Protein AF-U2CXJ6-F1 (afdb_monomer_lite)

Structure (mmCIF, N/CA/C/O backbone):
data_AF-U2CXJ6-F1
#
_entry.id   AF-U2CXJ6-F1
#
loop_
_atom_site.group_PDB
_atom_site.id
_atom_site.type_symbol
_atom_site.label_atom_id
_atom_site.label_alt_id
_atom_site.label_comp_id
_atom_site.label_asym_id
_atom_site.label_entity_id
_atom_site.label_seq_id
_atom_site.pdbx_PDB_ins_code
_atom_site.Cartn_x
_atom_site.Cartn_y
_atom_site.Cartn_z
_atom_site.occupancy
_atom_site.B_iso_or_equiv
_atom_site.auth_seq_id
_atom_site.auth_comp_id
_atom_site.auth_asym_id
_atom_site.auth_atom_id
_atom_site.pdbx_PDB_model_num
ATOM 1 N N . ALA A 1 1 ? 27.182 1.075 4.961 1.00 61.88 1 ALA A N 1
ATOM 2 C CA . ALA A 1 1 ? 27.787 0.817 6.289 1.00 61.88 1 ALA A CA 1
ATOM 3 C C . ALA A 1 1 ? 28.506 2.047 6.857 1.00 61.88 1 ALA A C 1
ATOM 5 O O . ALA A 1 1 ? 28.237 2.398 7.998 1.00 61.88 1 ALA A O 1
ATOM 6 N N . CYS A 1 2 ? 29.346 2.742 6.073 1.00 78.88 2 CYS A N 1
ATOM 7 C CA . CYS A 1 2 ? 30.076 3.940 6.523 1.00 78.88 2 CYS A CA 1
ATOM 8 C C . CYS A 1 2 ? 29.161 5.056 7.078 1.00 78.88 2 CYS A C 1
ATOM 10 O O . CYS A 1 2 ? 29.411 5.577 8.158 1.00 78.88 2 CYS A O 1
ATOM 12 N N . THR A 1 3 ? 28.034 5.343 6.416 1.00 84.56 3 THR A N 1
ATOM 13 C CA . THR A 1 3 ? 27.112 6.415 6.837 1.00 84.56 3 THR A CA 1
ATOM 14 C C . THR A 1 3 ? 26.459 6.170 8.201 1.00 84.56 3 THR A C 1
ATOM 16 O O . THR A 1 3 ? 26.369 7.091 9.001 1.00 84.56 3 THR A O 1
ATOM 19 N N . ASN A 1 4 ? 26.047 4.934 8.509 1.00 88.38 4 ASN A N 1
ATOM 20 C CA . ASN A 1 4 ? 25.455 4.618 9.818 1.00 88.38 4 ASN A CA 1
ATOM 21 C C . ASN A 1 4 ? 26.487 4.704 10.943 1.00 88.38 4 ASN A C 1
ATOM 23 O O . ASN A 1 4 ? 26.152 5.155 12.031 1.00 88.38 4 ASN A O 1
ATOM 27 N N . ARG A 1 5 ? 27.739 4.330 10.660 1.00 86.81 5 ARG A N 1
ATOM 28 C CA . ARG A 1 5 ? 28.849 4.487 11.602 1.00 86.81 5 ARG A CA 1
ATOM 29 C C . ARG A 1 5 ? 29.126 5.966 11.886 1.00 86.81 5 ARG A C 1
ATOM 31 O O . ARG A 1 5 ? 29.305 6.333 13.035 1.00 86.81 5 ARG A O 1
ATOM 38 N N . ALA A 1 6 ? 29.075 6.820 10.863 1.00 89.62 6 ALA A N 1
ATOM 39 C CA . ALA A 1 6 ? 29.202 8.266 11.039 1.00 89.62 6 ALA A CA 1
ATOM 40 C C . ALA A 1 6 ? 28.042 8.869 11.858 1.00 89.62 6 ALA A C 1
ATOM 42 O O . ALA A 1 6 ? 28.282 9.709 12.720 1.00 89.62 6 ALA A O 1
ATOM 43 N N . LEU A 1 7 ? 26.798 8.423 11.631 1.00 90.56 7 LEU A N 1
ATOM 44 C CA . LEU A 1 7 ? 25.637 8.841 12.434 1.00 90.56 7 LEU A CA 1
ATOM 45 C C . LEU A 1 7 ? 25.771 8.409 13.900 1.00 90.56 7 LEU A C 1
ATOM 47 O O . LEU A 1 7 ? 25.482 9.188 14.801 1.00 90.56 7 LEU A O 1
ATOM 51 N N . GLU A 1 8 ? 26.255 7.193 14.137 1.00 89.81 8 GLU A N 1
ATOM 52 C CA . GLU A 1 8 ? 26.520 6.668 15.474 1.00 89.81 8 GLU A CA 1
ATOM 53 C C . GLU A 1 8 ? 27.624 7.445 16.201 1.00 89.81 8 GLU A C 1
ATOM 55 O O . GLU A 1 8 ? 27.413 7.872 17.333 1.00 89.81 8 GLU A O 1
ATOM 60 N N . SER A 1 9 ? 28.748 7.728 15.535 1.00 89.94 9 SER A N 1
ATOM 61 C CA . SER A 1 9 ? 29.812 8.579 16.089 1.00 89.94 9 SER A CA 1
ATOM 62 C C . SER A 1 9 ? 29.349 10.014 16.368 1.00 89.94 9 SER A C 1
ATOM 64 O O . SER A 1 9 ? 29.859 10.650 17.282 1.00 89.94 9 SER A O 1
ATOM 66 N N . ALA A 1 10 ? 28.364 10.517 15.618 1.00 90.81 10 ALA A N 1
ATOM 67 C CA . ALA A 1 10 ? 27.738 11.819 15.845 1.00 90.81 10 ALA A CA 1
ATOM 68 C C . ALA A 1 10 ? 26.609 11.793 16.901 1.00 90.81 10 ALA A C 1
ATOM 70 O O . ALA A 1 10 ? 25.912 12.794 17.065 1.00 90.81 10 ALA A O 1
ATOM 71 N N . GLY A 1 11 ? 26.379 10.662 17.586 1.00 89.88 11 GLY A N 1
ATOM 72 C CA . GLY A 1 11 ? 25.342 10.521 18.617 1.00 89.88 11 GLY A CA 1
ATOM 73 C C . GLY A 1 11 ? 23.907 10.591 18.084 1.00 89.88 11 GLY A C 1
ATOM 74 O O . GLY A 1 11 ? 22.968 10.837 18.840 1.00 89.88 11 GLY A O 1
ATOM 75 N N . ARG A 1 12 ? 23.717 10.401 16.776 1.00 89.31 12 ARG A N 1
ATOM 76 C CA . ARG A 1 12 ? 22.420 10.509 16.109 1.00 89.31 12 ARG A CA 1
ATOM 77 C C . ARG A 1 12 ? 21.689 9.163 16.088 1.00 89.31 12 ARG A C 1
ATOM 79 O O . ARG A 1 12 ? 22.297 8.162 15.701 1.00 89.31 12 ARG A O 1
ATOM 86 N N . PRO A 1 13 ? 20.405 9.088 16.494 1.00 86.56 13 PRO A N 1
ATOM 87 C CA . PRO A 1 13 ? 19.662 7.827 16.556 1.00 86.56 13 PRO A CA 1
ATOM 88 C C . PRO A 1 13 ? 19.202 7.324 15.180 1.00 86.56 13 PRO A C 1
ATOM 90 O O . PRO A 1 13 ? 18.805 6.167 15.052 1.00 86.56 13 PRO A O 1
ATOM 93 N N . GLU A 1 14 ? 19.241 8.157 14.137 1.00 86.62 14 GLU A N 1
ATOM 94 C CA . GLU A 1 14 ? 18.813 7.763 12.799 1.00 86.62 14 GLU A CA 1
ATOM 95 C C . GLU A 1 14 ? 19.701 6.642 12.238 1.00 86.62 14 GLU A C 1
ATOM 97 O O . GLU A 1 14 ? 20.927 6.640 12.380 1.00 86.62 14 GLU A O 1
ATOM 102 N N . ARG A 1 15 ? 19.079 5.666 11.574 1.00 87.19 15 ARG A N 1
ATOM 103 C CA . ARG A 1 15 ? 19.773 4.580 10.877 1.00 87.19 15 ARG A CA 1
ATOM 104 C C . ARG A 1 15 ? 19.212 4.460 9.472 1.00 87.19 15 ARG A C 1
ATOM 106 O O . ARG A 1 15 ? 18.001 4.399 9.276 1.00 87.19 15 ARG A O 1
ATOM 113 N N . ILE A 1 16 ? 20.109 4.443 8.494 1.00 84.31 16 ILE A N 1
ATOM 114 C CA . ILE A 1 16 ? 19.763 4.273 7.089 1.00 84.31 16 ILE A CA 1
ATOM 115 C C . ILE A 1 16 ? 19.738 2.776 6.798 1.00 84.31 16 ILE A C 1
ATOM 117 O O . ILE A 1 16 ? 20.751 2.086 6.943 1.00 84.31 16 ILE A O 1
ATOM 121 N N . ASP A 1 17 ? 18.583 2.285 6.370 1.00 84.50 17 ASP A N 1
ATOM 122 C CA . ASP A 1 17 ? 18.403 0.928 5.872 1.00 84.50 17 ASP A CA 1
ATOM 123 C C . ASP A 1 17 ? 18.072 0.996 4.373 1.00 84.50 17 ASP A C 1
ATOM 125 O O . ASP A 1 17 ? 17.216 1.766 3.940 1.00 84.50 17 ASP A O 1
ATOM 129 N N . HIS A 1 18 ? 18.810 0.218 3.582 1.00 79.56 18 HIS A N 1
ATOM 130 C CA . HIS A 1 18 ? 18.694 0.147 2.125 1.00 79.56 18 HIS A CA 1
ATOM 131 C C . HIS A 1 18 ? 17.485 -0.684 1.678 1.00 79.56 18 HIS A C 1
ATOM 133 O O . HIS A 1 18 ? 17.068 -0.623 0.521 1.00 79.56 18 HIS A O 1
ATOM 139 N N . ARG A 1 19 ? 16.928 -1.495 2.581 1.00 79.38 19 ARG A N 1
ATOM 140 C CA . ARG A 1 19 ? 15.712 -2.262 2.334 1.00 79.38 19 ARG A CA 1
ATOM 141 C C . ARG A 1 19 ? 14.541 -1.296 2.166 1.00 79.38 19 ARG A C 1
ATOM 143 O O . ARG A 1 19 ? 14.461 -0.286 2.853 1.00 79.38 19 ARG A O 1
ATOM 150 N N . SER A 1 20 ? 13.588 -1.613 1.296 1.00 78.94 20 SER A N 1
ATOM 151 C CA . SER A 1 20 ? 12.341 -0.841 1.217 1.00 78.94 20 SER A CA 1
ATOM 152 C C . SER A 1 20 ? 11.574 -0.893 2.546 1.00 78.94 20 SER A C 1
ATOM 154 O O . SER A 1 20 ? 11.718 -1.860 3.298 1.00 78.94 20 SER A O 1
ATOM 156 N N . TYR A 1 21 ? 10.707 0.091 2.824 1.00 81.94 21 TYR A N 1
ATOM 157 C CA . TYR A 1 21 ? 9.860 0.081 4.030 1.00 81.94 21 TYR A CA 1
ATOM 158 C C . TYR A 1 21 ? 9.096 -1.240 4.198 1.00 81.94 21 TYR A C 1
ATOM 160 O O . TYR A 1 21 ? 9.057 -1.788 5.297 1.00 81.94 21 TYR A O 1
ATOM 168 N N . ARG A 1 22 ? 8.634 -1.838 3.090 1.00 70.06 22 ARG A N 1
ATOM 169 C CA . ARG A 1 22 ? 8.027 -3.178 3.076 1.00 70.06 22 ARG A CA 1
ATOM 170 C C . ARG A 1 22 ? 8.950 -4.254 3.665 1.00 70.06 22 ARG A C 1
ATOM 172 O O . ARG A 1 22 ? 8.515 -5.028 4.509 1.00 70.06 22 ARG A O 1
ATOM 179 N N . ARG A 1 23 ? 10.217 -4.319 3.237 1.00 76.31 23 ARG A N 1
ATOM 180 C CA . ARG A 1 23 ? 11.206 -5.298 3.740 1.00 76.31 23 ARG A CA 1
ATOM 181 C C . ARG A 1 23 ? 11.654 -5.008 5.176 1.00 76.31 23 ARG A C 1
ATOM 183 O O . ARG A 1 23 ? 12.122 -5.918 5.851 1.00 76.31 23 ARG A O 1
ATOM 190 N N . GLN A 1 24 ? 11.508 -3.767 5.632 1.00 79.56 24 GLN A N 1
ATOM 191 C CA . GLN A 1 24 ? 11.726 -3.382 7.028 1.00 79.56 24 GLN A CA 1
ATOM 192 C C . GLN A 1 24 ? 10.511 -3.686 7.925 1.00 79.56 24 GLN A C 1
ATOM 194 O O . GLN A 1 24 ? 10.613 -3.563 9.140 1.00 79.56 24 GLN A O 1
ATOM 199 N N . GLY A 1 25 ? 9.359 -4.059 7.351 1.00 79.12 25 GLY A N 1
ATOM 200 C CA . GLY A 1 25 ? 8.104 -4.215 8.094 1.00 79.12 25 GLY A CA 1
ATOM 201 C C . GLY A 1 25 ? 7.484 -2.883 8.537 1.00 79.12 25 GLY A C 1
ATOM 202 O O . GLY A 1 25 ? 6.639 -2.864 9.429 1.00 79.12 25 GLY A O 1
ATOM 203 N N . ILE A 1 26 ? 7.901 -1.769 7.929 1.00 80.62 26 ILE A N 1
ATOM 204 C CA . ILE A 1 26 ? 7.399 -0.428 8.227 1.00 80.62 26 ILE A CA 1
ATOM 205 C C . ILE A 1 26 ? 6.191 -0.144 7.338 1.00 80.62 26 ILE A C 1
ATOM 207 O O . ILE A 1 26 ? 6.300 -0.029 6.119 1.00 80.62 26 ILE A O 1
ATOM 211 N N . ASP A 1 27 ? 5.039 0.039 7.972 1.00 75.94 27 ASP A N 1
ATOM 212 C CA . ASP A 1 27 ? 3.803 0.427 7.297 1.00 75.94 27 ASP A CA 1
ATOM 213 C C . ASP A 1 27 ? 3.716 1.947 7.172 1.00 75.94 27 ASP A C 1
ATOM 215 O O . ASP A 1 27 ? 3.067 2.623 7.977 1.00 75.94 27 ASP A O 1
ATOM 219 N N . LYS A 1 28 ? 4.419 2.470 6.170 1.00 81.81 28 LYS A N 1
ATOM 220 C CA . LYS A 1 28 ? 4.454 3.889 5.828 1.00 81.81 28 LYS A CA 1
ATOM 221 C C . LYS A 1 28 ? 4.411 4.037 4.312 1.00 81.81 28 LYS A C 1
ATOM 223 O O . LYS A 1 28 ? 5.221 3.425 3.616 1.00 81.81 28 LYS A O 1
ATOM 228 N N . ILE A 1 29 ? 3.510 4.881 3.820 1.00 81.00 29 ILE A N 1
ATOM 229 C CA . ILE A 1 29 ? 3.447 5.254 2.406 1.00 81.00 29 ILE A CA 1
ATOM 230 C C . ILE A 1 29 ? 4.718 6.063 2.082 1.00 81.00 29 ILE A C 1
ATOM 232 O O . ILE A 1 29 ? 4.979 7.067 2.761 1.00 81.00 29 ILE A O 1
ATOM 236 N N . PRO A 1 30 ? 5.555 5.622 1.123 1.00 84.25 30 PRO A N 1
ATOM 237 C CA . PRO A 1 30 ? 6.789 6.315 0.773 1.00 84.25 30 PRO A CA 1
ATOM 238 C C . PRO A 1 30 ? 6.490 7.629 0.048 1.00 84.25 30 PRO A C 1
ATOM 240 O O . PRO A 1 30 ? 5.576 7.705 -0.764 1.00 84.25 30 PRO A O 1
ATOM 243 N N . SER A 1 31 ? 7.288 8.661 0.316 1.00 87.25 31 SER A N 1
ATOM 244 C CA . SER A 1 31 ? 7.219 9.927 -0.417 1.00 87.25 31 SER A CA 1
ATOM 245 C C . SER A 1 31 ? 7.831 9.801 -1.812 1.00 87.25 31 SER A C 1
ATOM 247 O O . SER A 1 31 ? 8.833 9.108 -1.998 1.00 87.25 31 SER A O 1
ATOM 249 N N . VAL A 1 32 ? 7.301 10.563 -2.762 1.00 86.69 32 VAL A N 1
ATOM 250 C CA . VAL A 1 32 ? 7.846 10.710 -4.113 1.00 86.69 32 VAL A CA 1
ATOM 251 C C . VAL A 1 32 ? 9.054 11.647 -4.090 1.00 86.69 32 VAL A C 1
ATOM 253 O O . VAL A 1 32 ? 9.025 12.723 -3.489 1.00 86.69 32 VAL A O 1
ATOM 256 N N . HIS A 1 33 ? 10.135 11.269 -4.773 1.00 86.69 33 HIS A N 1
ATOM 257 C CA . HIS A 1 33 ? 11.295 12.144 -4.920 1.00 86.69 33 HIS A CA 1
ATOM 258 C C . HIS A 1 33 ? 10.946 13.378 -5.776 1.00 86.69 33 HIS A C 1
ATOM 260 O O . HIS A 1 33 ? 10.554 13.255 -6.939 1.00 86.69 33 HIS A O 1
ATOM 266 N N . LEU A 1 34 ? 11.108 14.578 -5.204 1.00 84.88 34 LEU A N 1
ATOM 267 C CA . LEU A 1 34 ? 10.770 15.848 -5.862 1.00 84.88 34 LEU A CA 1
ATOM 268 C C . LEU A 1 34 ? 11.665 16.140 -7.077 1.00 84.88 34 LEU A C 1
ATOM 270 O O . LEU A 1 34 ? 11.177 16.565 -8.124 1.00 84.88 34 LEU A O 1
ATOM 274 N N . GLY A 1 35 ? 12.965 15.875 -6.954 1.00 86.75 35 GLY A N 1
ATOM 275 C CA . GLY A 1 35 ? 13.984 16.327 -7.899 1.00 86.75 35 GLY A CA 1
ATOM 276 C C . GLY A 1 35 ? 14.431 17.781 -7.655 1.00 86.75 35 GLY A C 1
ATOM 277 O O . GLY A 1 35 ? 13.769 18.524 -6.921 1.00 86.75 35 GLY A O 1
ATOM 278 N N . PRO A 1 36 ? 15.557 18.215 -8.255 1.00 85.44 36 PRO A N 1
ATOM 279 C CA . PRO A 1 36 ? 16.164 19.520 -7.972 1.00 85.44 36 PRO A CA 1
ATOM 280 C C . PRO A 1 36 ? 15.259 20.717 -8.292 1.00 85.44 36 PRO A C 1
ATOM 282 O O . PRO A 1 36 ? 15.159 21.638 -7.485 1.00 85.44 36 PRO A O 1
ATOM 285 N N . ALA A 1 37 ? 14.563 20.683 -9.435 1.00 85.62 37 ALA A N 1
ATOM 286 C CA . ALA A 1 37 ? 13.702 21.776 -9.889 1.00 85.62 37 ALA A CA 1
ATOM 287 C C . ALA A 1 37 ? 12.504 21.995 -8.950 1.00 85.62 37 ALA A C 1
ATOM 289 O O . ALA A 1 37 ? 12.337 23.083 -8.400 1.00 85.62 37 ALA A O 1
ATOM 290 N N . ALA A 1 38 ? 11.727 20.940 -8.684 1.00 87.06 38 ALA A N 1
ATOM 291 C CA . ALA A 1 38 ? 10.586 21.022 -7.775 1.00 87.06 38 ALA A CA 1
ATOM 292 C C . ALA A 1 38 ? 11.018 21.388 -6.344 1.00 87.06 38 ALA A C 1
ATOM 294 O O . ALA A 1 38 ? 10.345 22.166 -5.676 1.00 87.06 38 ALA A O 1
ATOM 295 N N . SER A 1 39 ? 12.178 20.901 -5.882 1.00 88.38 39 SER A N 1
ATOM 296 C CA . SER A 1 39 ? 12.708 21.265 -4.562 1.00 88.38 39 SER A CA 1
ATOM 297 C C . SER A 1 39 ? 13.050 22.756 -4.447 1.00 88.38 39 SER A C 1
ATOM 299 O O . SER A 1 39 ? 12.773 23.363 -3.413 1.00 88.38 39 SER A O 1
ATOM 301 N N . GLN A 1 40 ? 13.624 23.367 -5.489 1.00 89.38 40 GLN A N 1
ATOM 302 C CA . GLN A 1 40 ? 13.886 24.810 -5.498 1.00 89.38 40 GLN A CA 1
ATOM 303 C C . GLN A 1 40 ? 12.595 25.633 -5.535 1.00 89.38 40 GLN A C 1
ATOM 305 O O . GLN A 1 40 ? 12.512 26.649 -4.846 1.00 89.38 40 GLN A O 1
ATOM 310 N N . MET A 1 41 ? 11.590 25.192 -6.296 1.00 90.56 41 MET A N 1
ATOM 311 C CA . MET A 1 41 ? 10.277 25.842 -6.348 1.00 90.56 41 MET A CA 1
ATOM 312 C C . MET A 1 41 ? 9.589 25.829 -4.976 1.00 90.56 41 MET A C 1
ATOM 314 O O . MET A 1 41 ? 9.208 26.887 -4.481 1.00 90.56 41 MET A O 1
ATOM 318 N N . GLU A 1 42 ? 9.538 24.671 -4.310 1.00 90.62 42 GLU A N 1
ATOM 319 C CA . GLU A 1 42 ? 8.947 24.536 -2.969 1.00 90.62 42 GLU A CA 1
ATOM 320 C C . GLU A 1 42 ? 9.701 25.371 -1.921 1.00 90.62 42 GLU A C 1
ATOM 322 O O . GLU A 1 42 ? 9.079 26.006 -1.073 1.00 90.62 42 GLU A O 1
ATOM 327 N N . LYS A 1 43 ? 11.040 25.458 -2.003 1.00 90.56 43 LYS A N 1
ATOM 328 C CA . LYS A 1 43 ? 11.837 26.346 -1.129 1.00 90.56 43 LYS A CA 1
ATOM 329 C C . LYS A 1 43 ? 11.493 27.825 -1.302 1.00 90.56 43 LYS A C 1
ATOM 331 O O . LYS A 1 43 ? 11.640 28.591 -0.356 1.00 90.56 43 LYS A O 1
ATOM 336 N N . ARG A 1 44 ? 11.052 28.226 -2.496 1.00 92.06 44 ARG A N 1
ATOM 337 C CA . ARG A 1 44 ? 10.569 29.582 -2.794 1.00 92.06 44 ARG A CA 1
ATOM 338 C C . ARG A 1 44 ? 9.080 29.767 -2.467 1.00 92.06 44 ARG A C 1
ATOM 340 O O . ARG A 1 44 ? 8.529 30.816 -2.774 1.00 92.06 44 ARG A O 1
ATOM 347 N N . GLY A 1 45 ? 8.429 28.766 -1.867 1.00 90.00 45 GLY A N 1
ATOM 348 C CA . GLY A 1 45 ? 7.007 28.796 -1.513 1.00 90.00 45 GLY A CA 1
ATOM 349 C C . GLY A 1 45 ? 6.054 28.468 -2.666 1.00 90.00 45 GLY A C 1
ATOM 350 O O . GLY A 1 45 ? 4.841 28.575 -2.497 1.00 90.00 45 GLY A O 1
ATOM 351 N N . ILE A 1 46 ? 6.566 28.055 -3.831 1.00 91.06 46 ILE A N 1
ATOM 352 C CA . ILE A 1 46 ? 5.742 27.669 -4.981 1.00 91.06 46 ILE A CA 1
ATOM 353 C C . ILE A 1 46 ? 5.356 26.197 -4.828 1.00 91.06 46 ILE A C 1
ATOM 355 O O . ILE A 1 46 ? 6.219 25.317 -4.846 1.00 91.06 46 ILE A O 1
ATOM 359 N N . ARG A 1 47 ? 4.052 25.931 -4.689 1.00 91.44 47 ARG A N 1
ATOM 360 C CA . ARG A 1 47 ? 3.518 24.568 -4.564 1.00 91.44 47 ARG A CA 1
ATOM 361 C C . ARG A 1 47 ? 3.641 23.837 -5.902 1.00 91.44 47 ARG A C 1
ATOM 363 O O . ARG A 1 47 ? 3.270 24.363 -6.944 1.00 91.44 47 ARG A O 1
ATOM 370 N N . THR A 1 48 ? 4.156 22.618 -5.848 1.00 91.50 48 THR A N 1
ATOM 371 C CA . THR A 1 48 ? 4.331 21.703 -6.979 1.00 91.50 48 THR A CA 1
ATOM 372 C C . THR A 1 48 ? 3.433 20.484 -6.808 1.00 91.50 48 THR A C 1
ATOM 374 O O . THR A 1 48 ? 3.155 20.077 -5.678 1.00 91.50 48 THR A O 1
ATOM 377 N N . ASP A 1 49 ? 3.045 19.843 -7.910 1.00 87.81 49 ASP A N 1
ATOM 378 C CA . ASP A 1 49 ? 2.180 18.654 -7.871 1.00 87.81 49 ASP A CA 1
ATOM 379 C C . ASP A 1 49 ? 2.806 17.521 -7.047 1.00 87.81 49 ASP A C 1
ATOM 381 O O . ASP A 1 49 ? 2.171 16.939 -6.170 1.00 87.81 49 ASP A O 1
ATOM 385 N N . LYS A 1 50 ? 4.108 17.263 -7.245 1.00 85.62 50 LYS A N 1
ATOM 386 C CA . LYS A 1 50 ? 4.850 16.265 -6.455 1.00 85.62 50 LYS A CA 1
ATOM 387 C C . LYS A 1 50 ? 4.940 16.644 -4.972 1.00 85.62 50 LYS A C 1
ATOM 389 O O . LYS A 1 50 ? 4.939 15.764 -4.111 1.00 85.62 50 LYS A O 1
ATOM 394 N N . GLY A 1 51 ? 5.038 17.937 -4.661 1.00 89.06 51 GLY A N 1
ATOM 395 C CA . GLY A 1 51 ? 5.009 18.429 -3.286 1.00 89.06 51 GLY A CA 1
ATOM 396 C C . GLY A 1 51 ? 3.645 18.250 -2.632 1.00 89.06 51 GLY A C 1
ATOM 397 O O . GLY A 1 51 ? 3.584 17.877 -1.462 1.00 89.06 51 GLY A O 1
ATOM 398 N N . GLU A 1 52 ? 2.560 18.435 -3.383 1.00 90.62 52 GLU A N 1
ATOM 399 C CA . GLU A 1 52 ? 1.199 18.217 -2.890 1.00 90.62 52 GLU A CA 1
ATOM 400 C C . GLU A 1 52 ? 0.935 16.741 -2.602 1.00 90.62 52 GLU A C 1
ATOM 402 O O . GLU A 1 52 ? 0.488 16.403 -1.507 1.00 90.62 52 GLU A O 1
ATOM 407 N N . VAL A 1 53 ? 1.341 15.853 -3.513 1.00 87.00 53 VAL A N 1
ATOM 408 C CA . VAL A 1 53 ? 1.300 14.401 -3.292 1.00 87.00 53 VAL A CA 1
ATOM 409 C C . VAL A 1 53 ? 2.046 14.027 -2.007 1.00 87.00 53 VAL A C 1
ATOM 411 O O . VAL A 1 53 ? 1.526 13.288 -1.177 1.00 87.00 53 VAL A O 1
ATOM 414 N N . ASN A 1 54 ? 3.235 14.588 -1.774 1.00 88.62 54 ASN A N 1
ATOM 415 C CA . ASN A 1 54 ? 3.992 14.326 -0.548 1.00 88.62 54 ASN A CA 1
ATOM 416 C C . ASN A 1 54 ? 3.330 14.882 0.722 1.00 88.62 54 ASN A C 1
ATOM 418 O O . ASN A 1 54 ? 3.430 14.252 1.778 1.00 88.62 54 ASN A O 1
ATOM 422 N N . ARG A 1 55 ? 2.654 16.035 0.643 1.00 91.00 55 ARG A N 1
ATOM 423 C CA . ARG A 1 55 ? 1.864 16.583 1.758 1.00 91.00 55 ARG A CA 1
ATOM 424 C C . ARG A 1 55 ? 0.691 15.666 2.099 1.00 91.00 55 ARG A C 1
ATOM 426 O O . ARG A 1 55 ? 0.506 15.358 3.277 1.00 91.00 55 ARG A O 1
ATOM 433 N N . GLN A 1 56 ? -0.024 15.167 1.091 1.00 87.75 56 GLN A N 1
ATOM 434 C CA . GLN A 1 56 ? -1.107 14.202 1.282 1.00 87.75 56 GLN A CA 1
ATOM 435 C C . GLN A 1 56 ? -0.587 12.900 1.905 1.00 87.75 56 GLN A C 1
ATOM 437 O O . GLN A 1 56 ? -1.078 12.479 2.947 1.00 87.75 56 GLN A O 1
ATOM 442 N N . ILE A 1 57 ? 0.500 12.338 1.366 1.00 83.81 57 ILE A N 1
ATOM 443 C CA . ILE A 1 57 ? 1.160 11.142 1.915 1.00 83.81 57 ILE A CA 1
ATOM 444 C C . ILE A 1 57 ? 1.553 11.338 3.388 1.00 83.81 57 ILE A C 1
ATOM 446 O O . ILE A 1 57 ? 1.462 10.411 4.197 1.00 83.81 57 ILE A O 1
ATOM 450 N N . ALA A 1 58 ? 2.016 12.529 3.771 1.00 85.69 58 ALA A N 1
ATOM 451 C CA . ALA A 1 58 ? 2.339 12.829 5.162 1.00 85.69 58 ALA A CA 1
ATOM 452 C C . ALA A 1 58 ? 1.087 12.854 6.057 1.00 85.69 58 ALA A C 1
ATOM 454 O O . ALA A 1 58 ? 1.123 12.294 7.158 1.00 85.69 58 ALA A O 1
ATOM 455 N N . ALA A 1 59 ? -0.008 13.457 5.585 1.00 85.75 59 ALA A N 1
ATOM 456 C CA . ALA A 1 59 ? -1.290 13.474 6.286 1.00 85.75 59 ALA A CA 1
ATOM 457 C C . ALA A 1 59 ? -1.860 12.056 6.460 1.00 85.75 59 ALA A C 1
ATOM 459 O O . ALA A 1 59 ? -2.215 11.670 7.576 1.00 85.75 59 ALA A O 1
ATOM 460 N N . ASP A 1 60 ? -1.833 11.246 5.403 1.00 81.31 60 ASP A N 1
ATOM 461 C CA . ASP A 1 60 ? -2.317 9.864 5.420 1.00 81.31 60 ASP A CA 1
ATOM 462 C C . ASP A 1 60 ? -1.494 8.992 6.371 1.00 81.31 60 ASP A C 1
ATOM 464 O O . ASP A 1 60 ? -2.041 8.236 7.171 1.00 81.31 60 ASP A O 1
ATOM 468 N N . ASN A 1 61 ? -0.165 9.139 6.363 1.00 84.06 61 ASN A N 1
ATOM 469 C CA . ASN A 1 61 ? 0.709 8.430 7.299 1.00 84.06 61 ASN A CA 1
ATOM 470 C C . ASN A 1 61 ? 0.441 8.822 8.761 1.00 84.06 61 ASN A C 1
ATOM 472 O O . ASN A 1 61 ? 0.516 7.969 9.652 1.00 84.06 61 ASN A O 1
ATOM 476 N N . LYS A 1 62 ? 0.137 10.100 9.027 1.00 86.06 62 LYS A N 1
ATOM 477 C CA . LYS A 1 62 ? -0.243 10.569 10.366 1.00 86.06 62 LYS A CA 1
ATOM 478 C C . LYS A 1 62 ? -1.560 9.927 10.800 1.00 86.06 62 LYS A C 1
ATOM 480 O O . LYS A 1 62 ? -1.607 9.329 11.876 1.00 86.06 62 LYS A O 1
ATOM 485 N N . LEU A 1 63 ? -2.577 9.975 9.942 1.00 80.19 63 LEU A N 1
ATOM 486 C CA . LEU A 1 63 ? -3.878 9.361 10.194 1.00 80.19 63 LEU A CA 1
ATOM 487 C C . LEU A 1 63 ? -3.748 7.849 10.429 1.00 80.19 63 LEU A C 1
ATOM 489 O O . LEU A 1 63 ? -4.273 7.324 11.408 1.00 80.19 63 LEU A O 1
ATOM 493 N N . LEU A 1 64 ? -2.977 7.149 9.594 1.00 80.69 64 LEU A N 1
ATOM 494 C CA . LEU A 1 64 ? -2.728 5.715 9.732 1.00 80.69 64 LEU A CA 1
ATOM 495 C C . LEU A 1 64 ? -2.077 5.378 11.080 1.00 80.69 64 LEU A C 1
ATOM 497 O O . LEU A 1 64 ? -2.469 4.411 11.737 1.00 80.69 64 LEU A O 1
ATOM 501 N N . LYS A 1 65 ? -1.096 6.177 11.516 1.00 83.38 65 LYS A N 1
ATOM 502 C CA . LYS A 1 65 ? -0.437 6.009 12.819 1.00 83.38 65 LYS A CA 1
ATOM 503 C C . LYS A 1 65 ? -1.423 6.199 13.974 1.00 83.38 65 LYS A C 1
ATOM 505 O O . LYS A 1 65 ? -1.408 5.407 14.917 1.00 83.38 65 LYS A O 1
ATOM 510 N N . GLU A 1 66 ? -2.280 7.213 13.898 1.00 82.94 66 GLU A N 1
ATOM 511 C CA . GLU A 1 66 ? -3.300 7.501 14.913 1.00 82.94 66 GLU A CA 1
ATOM 512 C C . GLU A 1 66 ? -4.361 6.397 14.987 1.00 82.94 66 GLU A C 1
ATOM 514 O O . GLU A 1 66 ? -4.650 5.900 16.078 1.00 82.94 66 GLU A O 1
ATOM 519 N N . ILE A 1 67 ? -4.872 5.942 13.838 1.00 76.75 67 ILE A N 1
ATOM 520 C CA . ILE A 1 67 ? -5.829 4.831 13.753 1.00 76.75 67 ILE A CA 1
ATOM 521 C C . ILE A 1 67 ? -5.222 3.565 14.363 1.00 76.75 67 ILE A C 1
ATOM 523 O O . ILE A 1 67 ? -5.836 2.950 15.236 1.00 76.75 67 ILE A O 1
ATOM 527 N N . LYS A 1 68 ? -3.989 3.202 13.988 1.00 77.25 68 LYS A N 1
ATOM 528 C CA . LYS A 1 68 ? -3.296 2.030 14.551 1.00 77.25 68 LYS A CA 1
ATOM 529 C C . LYS A 1 68 ? -3.113 2.124 16.060 1.00 77.25 68 LYS A C 1
ATOM 531 O O . LYS A 1 68 ? -3.353 1.145 16.769 1.00 77.25 68 LYS A O 1
ATOM 536 N N . ALA A 1 69 ? -2.704 3.289 16.561 1.00 78.12 69 ALA A N 1
ATOM 537 C CA . ALA A 1 69 ? -2.546 3.512 17.993 1.00 78.12 69 ALA A CA 1
ATOM 538 C C . ALA A 1 69 ? -3.887 3.378 18.729 1.00 78.12 69 ALA A C 1
ATOM 540 O O . ALA A 1 69 ? -3.946 2.751 19.789 1.00 78.12 69 ALA A O 1
ATOM 541 N N . ARG A 1 70 ? -4.969 3.910 18.148 1.00 76.19 70 ARG A N 1
ATOM 542 C CA . ARG A 1 70 ? -6.315 3.844 18.725 1.00 76.19 70 ARG A CA 1
ATOM 543 C C . ARG A 1 70 ? -6.866 2.421 18.733 1.00 76.19 70 ARG A C 1
ATOM 545 O O . ARG A 1 70 ? -7.325 1.982 19.781 1.00 76.19 70 ARG A O 1
ATOM 552 N N . ILE A 1 71 ? -6.736 1.679 17.632 1.00 76.62 71 ILE A N 1
ATOM 553 C CA . ILE A 1 71 ? -7.111 0.256 17.553 1.00 76.62 71 ILE A CA 1
ATOM 554 C C . ILE A 1 71 ? -6.324 -0.563 18.581 1.00 76.62 71 ILE A C 1
ATOM 556 O O . ILE A 1 71 ? -6.911 -1.329 19.338 1.00 76.62 71 ILE A O 1
ATOM 560 N N . THR A 1 72 ? -5.006 -0.360 18.670 1.00 76.94 72 THR A N 1
ATOM 561 C CA . THR A 1 72 ? -4.158 -1.081 19.635 1.00 76.94 72 THR A CA 1
ATOM 562 C C . THR A 1 72 ? -4.572 -0.786 21.075 1.00 76.94 72 THR A C 1
ATOM 564 O O . THR A 1 72 ? -4.626 -1.694 21.904 1.00 76.94 72 THR A O 1
ATOM 567 N N . ARG A 1 73 ? -4.879 0.479 21.385 1.00 78.44 73 ARG A N 1
ATOM 568 C CA . ARG A 1 73 ? -5.357 0.883 22.710 1.00 78.44 73 ARG A CA 1
ATOM 569 C C . ARG A 1 73 ? -6.705 0.243 23.030 1.00 78.44 73 ARG A C 1
ATOM 571 O O . ARG A 1 73 ? -6.839 -0.316 24.111 1.00 78.44 73 ARG A O 1
ATOM 578 N N . LEU A 1 74 ? -7.657 0.284 22.096 1.00 75.81 74 LEU A N 1
ATOM 579 C CA . LEU A 1 74 ? -8.978 -0.331 22.251 1.00 75.81 74 LEU A CA 1
ATOM 580 C C . LEU A 1 74 ? -8.881 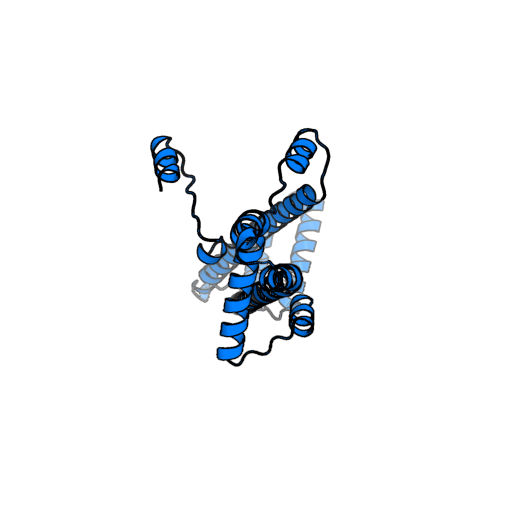-1.842 22.450 1.00 75.81 74 LEU A C 1
ATOM 582 O O . LEU A 1 74 ? -9.520 -2.372 23.347 1.00 75.81 74 LEU A O 1
ATOM 586 N N . TYR A 1 75 ? -8.039 -2.521 21.673 1.00 75.75 75 TYR A N 1
ATOM 587 C CA . TYR A 1 75 ? -7.801 -3.953 21.825 1.00 75.75 75 TYR A CA 1
ATOM 588 C C . TYR A 1 75 ? -7.225 -4.295 23.206 1.00 75.75 75 TYR A C 1
ATOM 590 O O . TYR A 1 75 ? -7.743 -5.178 23.883 1.00 75.75 75 TYR A O 1
ATOM 598 N N . ARG A 1 76 ? -6.187 -3.573 23.655 1.00 78.88 76 ARG A N 1
ATOM 599 C CA . ARG A 1 76 ? -5.581 -3.786 24.983 1.00 78.88 76 ARG A CA 1
ATOM 600 C C . ARG A 1 76 ? -6.569 -3.520 26.113 1.00 78.88 76 ARG A C 1
ATOM 602 O O . ARG A 1 76 ? -6.635 -4.309 27.046 1.00 78.88 76 ARG A O 1
ATOM 609 N N . TRP A 1 77 ? -7.319 -2.425 26.015 1.00 79.56 77 TRP A N 1
ATOM 610 C CA . TRP A 1 77 ? -8.346 -2.073 26.989 1.00 79.56 77 TRP A CA 1
ATOM 611 C C . TRP A 1 77 ? -9.441 -3.139 27.041 1.00 79.56 77 TRP A C 1
ATOM 613 O O . TRP A 1 77 ? -9.741 -3.653 28.110 1.00 79.56 77 TRP A O 1
ATOM 623 N N . SER A 1 78 ? -9.961 -3.541 25.880 1.00 73.25 78 SER A N 1
ATOM 624 C CA . SER A 1 78 ? -11.002 -4.559 25.789 1.00 73.25 78 SER A CA 1
ATOM 625 C C . SER A 1 78 ? -10.553 -5.898 26.369 1.00 73.25 78 SER A C 1
ATOM 627 O O . SER A 1 78 ? -11.300 -6.505 27.128 1.00 73.25 78 SER A O 1
ATOM 629 N N . LYS A 1 79 ? -9.317 -6.314 26.079 1.00 77.06 79 LYS A N 1
ATOM 630 C CA . LYS A 1 79 ? -8.727 -7.531 26.639 1.00 77.06 79 LYS A CA 1
ATOM 631 C C . LYS A 1 79 ? -8.597 -7.465 28.168 1.00 77.06 79 LYS A C 1
ATOM 633 O O . LYS A 1 79 ?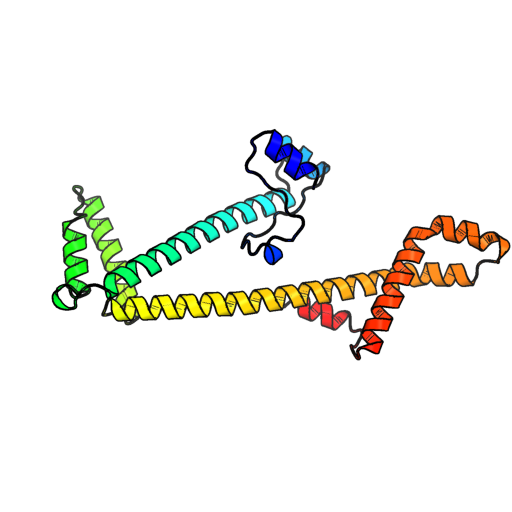 -9.004 -8.393 28.858 1.00 77.06 79 LYS A O 1
ATOM 638 N N . ALA A 1 80 ? -8.072 -6.359 28.697 1.00 77.44 80 ALA A N 1
ATOM 639 C CA . ALA A 1 80 ? -7.935 -6.170 30.140 1.00 77.44 80 ALA A CA 1
ATOM 640 C C . ALA A 1 80 ? -9.296 -6.172 30.856 1.00 77.44 80 ALA A C 1
ATOM 642 O O . ALA A 1 80 ? -9.404 -6.662 31.975 1.00 77.44 80 ALA A O 1
ATOM 643 N N . GLU A 1 81 ? -10.343 -5.652 30.211 1.00 72.69 81 GLU A N 1
ATOM 644 C CA . GLU A 1 81 ? -11.697 -5.653 30.765 1.00 72.69 81 GLU A CA 1
ATOM 645 C C . GLU A 1 81 ? -12.319 -7.058 30.783 1.00 72.69 81 GLU A C 1
ATOM 647 O O . GLU A 1 81 ? -12.997 -7.413 31.742 1.00 72.69 81 GLU A O 1
ATOM 652 N N . THR A 1 82 ? -12.056 -7.885 29.764 1.00 69.38 82 THR A N 1
ATOM 653 C CA . THR A 1 82 ? -12.537 -9.279 29.730 1.00 69.38 82 THR A CA 1
ATOM 654 C C . THR A 1 82 ? -11.860 -10.187 30.758 1.00 69.38 82 THR A C 1
ATOM 656 O O . THR A 1 82 ? -12.449 -11.181 31.165 1.00 69.38 82 THR A O 1
ATOM 659 N N . GLU A 1 83 ? -10.646 -9.848 31.198 1.00 75.75 83 GLU A N 1
ATOM 660 C CA . GLU A 1 83 ? -9.887 -10.609 32.202 1.00 75.75 83 GLU A CA 1
ATOM 661 C C . GLU A 1 83 ? -10.335 -10.310 33.651 1.00 75.75 83 GLU A C 1
ATOM 663 O O . GLU A 1 83 ? -9.892 -10.981 34.584 1.00 75.75 83 GLU A O 1
ATOM 668 N N . LYS A 1 84 ? -11.233 -9.334 33.865 1.00 73.19 84 LYS A N 1
ATOM 669 C CA . LYS A 1 84 ? -11.793 -9.027 35.192 1.00 73.19 84 LYS A CA 1
ATOM 670 C C . LYS A 1 84 ? -12.843 -10.073 35.619 1.00 73.19 84 LYS A C 1
ATOM 672 O O . LYS A 1 84 ? -13.602 -10.546 34.769 1.00 73.19 84 LYS A O 1
ATOM 677 N N . PRO A 1 85 ? -12.940 -10.414 36.924 1.00 59.22 85 PRO A N 1
ATOM 678 C CA . PRO A 1 85 ? -13.912 -11.388 37.425 1.00 59.22 85 PRO A CA 1
ATOM 679 C C . PRO A 1 85 ? -15.357 -11.006 37.066 1.00 59.22 85 PRO A C 1
ATOM 681 O O . PRO A 1 85 ? -15.720 -9.834 37.134 1.00 59.22 85 PRO A O 1
ATOM 684 N N . GLN A 1 86 ? -16.207 -11.992 36.750 1.00 52.25 86 GLN A N 1
ATOM 685 C CA . GLN A 1 86 ? -17.624 -11.800 36.379 1.00 52.25 86 GLN A CA 1
ATOM 686 C C . GLN A 1 86 ? -18.450 -11.006 37.407 1.00 52.25 86 GLN A C 1
ATOM 688 O O . GLN A 1 86 ? -19.394 -10.321 37.030 1.00 52.25 86 GLN A O 1
ATOM 693 N N . THR A 1 87 ? -18.070 -11.011 38.686 1.00 47.28 87 THR A N 1
ATOM 694 C CA . THR A 1 87 ? -18.686 -10.180 39.738 1.00 47.28 87 THR A CA 1
ATOM 695 C C . THR A 1 87 ? -18.435 -8.674 39.573 1.00 47.28 87 THR A C 1
ATOM 697 O O . THR A 1 87 ? -19.136 -7.875 40.185 1.00 47.28 87 THR A O 1
ATOM 700 N N . GLN A 1 88 ? -17.473 -8.278 38.731 1.00 49.19 88 GLN A N 1
ATOM 701 C CA . GLN A 1 88 ? -17.170 -6.899 38.324 1.00 49.19 88 GLN A CA 1
ATOM 702 C C . GLN A 1 88 ? -17.491 -6.612 36.852 1.00 49.19 88 GLN A C 1
ATOM 704 O O . GLN A 1 88 ? -17.295 -5.480 36.407 1.00 49.19 88 GLN A O 1
ATOM 709 N N . GLN A 1 89 ? -17.991 -7.593 36.090 1.00 49.25 89 GLN A N 1
ATOM 710 C CA . GLN A 1 89 ? -18.516 -7.363 34.744 1.00 49.25 89 GLN A CA 1
ATOM 711 C C . GLN A 1 89 ? -19.878 -6.676 34.865 1.00 49.25 89 GLN A C 1
ATOM 713 O O . GLN A 1 89 ? -20.934 -7.255 34.622 1.00 49.25 89 GLN A O 1
ATOM 718 N N . SER A 1 90 ? -19.835 -5.417 35.294 1.00 54.53 90 SER A N 1
ATOM 719 C CA . SER A 1 90 ? -20.922 -4.464 35.177 1.00 54.53 90 SER A CA 1
ATOM 720 C C . SER A 1 90 ? -21.504 -4.597 33.773 1.00 54.53 90 SER A C 1
ATOM 722 O O . SER A 1 90 ? -20.757 -4.585 32.787 1.00 54.53 90 SER A O 1
ATOM 724 N N . SER A 1 91 ? -22.828 -4.760 33.675 1.00 62.16 91 SER A N 1
ATOM 725 C CA . SER A 1 91 ? -23.521 -4.712 32.388 1.00 62.16 91 SER A CA 1
ATOM 726 C C . SER A 1 91 ? -23.014 -3.498 31.606 1.00 62.16 91 SER A C 1
ATOM 728 O O . SER A 1 91 ? -22.632 -2.484 32.195 1.00 62.16 91 SER A O 1
ATOM 730 N N . LEU A 1 92 ? -22.969 -3.576 30.277 1.00 61.38 92 LEU A N 1
ATOM 731 C CA . LEU A 1 92 ? -22.497 -2.456 29.453 1.00 61.38 92 LEU A CA 1
ATOM 732 C C . LEU A 1 92 ? -23.255 -1.155 29.816 1.00 61.38 92 LEU A C 1
ATOM 734 O O . LEU A 1 92 ? -22.679 -0.072 29.803 1.00 61.38 92 LEU A O 1
ATOM 738 N N . THR A 1 93 ? -24.501 -1.303 30.279 1.00 61.78 93 THR A N 1
ATOM 739 C CA . THR A 1 93 ? -25.346 -0.305 30.946 1.00 61.78 93 THR A CA 1
ATOM 740 C C . THR A 1 93 ? -24.776 0.249 32.260 1.00 61.78 93 THR A C 1
ATOM 742 O O . THR A 1 93 ? -24.711 1.460 32.413 1.00 61.78 93 THR A O 1
ATOM 745 N N . ALA A 1 94 ? -24.312 -0.584 33.191 1.00 65.94 94 ALA A N 1
ATOM 746 C CA . ALA A 1 94 ? -23.708 -0.142 34.451 1.00 65.94 94 ALA A CA 1
ATOM 747 C C . ALA A 1 94 ? -22.320 0.513 34.266 1.00 65.94 94 ALA A C 1
ATOM 749 O O . ALA A 1 94 ? -21.999 1.481 34.954 1.00 65.94 94 ALA A O 1
ATOM 750 N N . LEU A 1 95 ? -21.504 0.050 33.306 1.00 62.81 95 LEU A N 1
ATOM 751 C CA . LEU A 1 95 ? -20.269 0.762 32.920 1.00 62.81 95 LEU A CA 1
ATOM 752 C C . LEU A 1 95 ? -20.584 2.109 32.256 1.00 62.81 95 LEU A C 1
ATOM 754 O O . LEU A 1 95 ? -19.892 3.097 32.497 1.00 62.81 95 LEU A O 1
ATOM 758 N N . TRP A 1 96 ? -21.646 2.158 31.448 1.00 65.31 96 TRP A N 1
ATOM 759 C CA . TRP A 1 96 ? -22.148 3.382 30.827 1.00 65.31 96 TRP A CA 1
ATOM 760 C C . TRP A 1 96 ? -22.655 4.391 31.869 1.00 65.31 96 TRP A C 1
ATOM 762 O O . TRP A 1 96 ? -22.291 5.564 31.797 1.00 65.31 96 TRP A O 1
ATOM 772 N N . GLU A 1 97 ? -23.401 3.944 32.883 1.00 64.69 97 GLU A N 1
ATOM 773 C CA . GLU A 1 97 ? -23.836 4.780 34.012 1.00 64.69 97 GLU A CA 1
ATOM 774 C C . GLU A 1 97 ? -22.646 5.306 34.829 1.00 64.69 97 GLU A C 1
ATOM 776 O O . GLU A 1 97 ? -22.600 6.493 35.156 1.00 64.69 97 GLU A O 1
ATOM 781 N N . ALA A 1 98 ? -21.640 4.467 35.095 1.00 63.69 98 ALA A N 1
ATOM 782 C CA . ALA A 1 98 ? -20.429 4.874 35.810 1.00 63.69 98 ALA A CA 1
ATOM 783 C C . ALA A 1 98 ? -19.592 5.908 35.026 1.00 63.69 98 ALA A C 1
ATOM 785 O O . ALA A 1 98 ? -19.099 6.875 35.610 1.00 63.69 98 ALA A O 1
ATOM 786 N N . GLN A 1 99 ? -19.472 5.758 33.700 1.00 64.88 99 GLN A N 1
ATOM 787 C CA . GLN A 1 99 ? -18.786 6.726 32.832 1.00 64.88 99 GLN A CA 1
ATOM 788 C C . GLN A 1 99 ? -19.492 8.095 32.844 1.00 64.88 99 GLN A C 1
ATOM 790 O O . GLN A 1 99 ? -18.831 9.129 32.936 1.00 64.88 99 GLN A O 1
ATOM 795 N N . GLN A 1 100 ? -20.831 8.117 32.802 1.00 63.75 100 GLN A N 1
ATOM 796 C CA . GLN A 1 100 ? -21.618 9.359 32.866 1.00 63.75 100 GLN A CA 1
ATOM 797 C C . GLN A 1 100 ? -21.439 10.110 34.196 1.00 63.75 100 GLN A C 1
ATOM 799 O O . GLN A 1 100 ? -21.503 11.340 34.221 1.00 63.75 100 GLN A O 1
ATO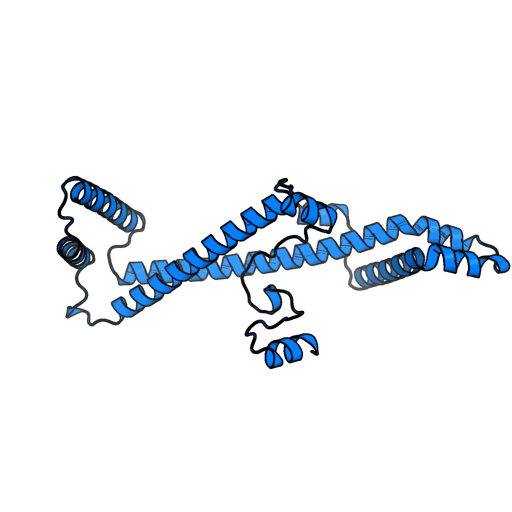M 804 N N . GLN A 1 101 ? -21.199 9.390 35.297 1.00 63.16 101 GLN A N 1
ATOM 805 C CA . GLN A 1 101 ? -20.966 9.993 36.612 1.00 63.16 101 GLN A CA 1
ATOM 806 C C . GLN A 1 101 ? -19.552 10.576 36.767 1.00 63.16 101 GLN A C 1
ATOM 808 O O . GLN A 1 101 ? -19.390 11.591 37.445 1.00 63.16 101 GLN A O 1
ATOM 813 N N . LEU A 1 102 ? -18.540 9.978 36.128 1.00 57.91 102 LEU A N 1
ATOM 814 C CA . LEU A 1 102 ? -17.143 10.430 36.205 1.00 57.91 102 LEU A CA 1
ATOM 815 C C . LEU A 1 102 ? -16.859 11.668 35.338 1.00 57.91 102 LEU A C 1
ATOM 817 O O . LEU A 1 102 ? -16.099 12.540 35.756 1.00 57.91 102 LEU A O 1
ATOM 821 N N . ASP A 1 103 ? -17.501 11.775 34.170 1.00 57.31 103 ASP A N 1
ATOM 822 C CA . ASP A 1 103 ? -17.259 12.837 33.181 1.00 57.31 103 ASP A CA 1
ATOM 823 C C . ASP A 1 103 ? -18.341 13.933 33.174 1.00 57.31 103 ASP A C 1
ATOM 825 O O . ASP A 1 103 ? -18.503 14.627 32.173 1.00 57.31 103 ASP A O 1
ATOM 829 N N . ALA A 1 104 ? -19.097 14.119 34.265 1.00 63.47 104 ALA A N 1
ATOM 830 C CA . ALA A 1 104 ? -20.228 15.050 34.306 1.00 63.47 104 ALA A CA 1
ATOM 831 C C . ALA A 1 104 ? -19.794 16.504 33.992 1.00 63.47 104 ALA A C 1
ATOM 833 O O . ALA A 1 104 ? -19.206 17.193 34.838 1.00 63.47 104 ALA A O 1
ATOM 834 N N . PRO A 1 105 ? -20.104 17.036 32.795 1.00 67.06 105 PRO A N 1
ATOM 835 C CA . PRO A 1 105 ? -19.640 18.356 32.408 1.00 67.06 105 PRO A CA 1
ATOM 836 C C . PRO A 1 105 ? -20.387 19.426 33.209 1.00 67.06 105 PRO A C 1
ATOM 838 O O . PRO A 1 105 ? -21.614 19.411 33.350 1.00 67.06 105 PRO A O 1
ATOM 841 N N . ARG A 1 106 ? -19.636 20.398 33.736 1.00 72.19 106 ARG A N 1
ATOM 842 C CA . ARG A 1 106 ? -20.189 21.466 34.588 1.00 72.19 106 ARG A CA 1
ATOM 843 C C . ARG A 1 106 ? -21.101 22.429 33.820 1.00 72.19 106 ARG A C 1
ATOM 845 O O . ARG A 1 106 ? -21.975 23.047 34.419 1.00 72.19 106 ARG A O 1
ATOM 852 N N . THR A 1 107 ? -20.936 22.540 32.500 1.00 82.62 107 THR A N 1
ATOM 853 C CA . THR A 1 107 ? -21.699 23.458 31.640 1.00 82.62 107 THR A CA 1
ATOM 854 C C . THR A 1 107 ? -22.876 22.768 30.949 1.00 82.62 107 THR A C 1
ATOM 856 O O . THR A 1 107 ? -22.806 21.603 30.564 1.00 82.62 107 THR A O 1
ATOM 859 N N . ARG A 1 108 ? -23.973 23.507 30.730 1.00 76.69 108 ARG A N 1
ATOM 860 C CA . ARG A 1 108 ? -25.182 22.998 30.053 1.00 76.69 108 ARG A CA 1
ATOM 861 C C . ARG A 1 108 ? -24.902 22.516 28.624 1.00 76.69 108 ARG A C 1
ATOM 863 O O . ARG A 1 108 ? -25.413 21.477 28.224 1.00 76.69 108 ARG A O 1
ATOM 870 N N . THR A 1 109 ? -24.070 23.238 27.875 1.00 80.44 109 THR A N 1
ATOM 871 C CA . THR A 1 109 ? -23.637 22.850 26.521 1.00 80.44 109 THR A CA 1
ATOM 872 C C . THR A 1 109 ? -22.794 21.580 26.531 1.00 80.44 109 THR A C 1
ATOM 874 O O . THR A 1 109 ? -23.012 20.702 25.700 1.00 80.44 109 THR A O 1
ATOM 877 N N . GLY A 1 110 ? -21.893 21.434 27.508 1.00 79.38 110 GLY A N 1
ATOM 878 C CA . GLY A 1 110 ? -21.140 20.200 27.710 1.00 79.38 110 GLY A CA 1
ATOM 879 C C . GLY A 1 110 ? -22.055 19.011 28.004 1.00 79.38 110 GLY A C 1
ATOM 880 O O . GLY A 1 110 ? -21.865 17.952 27.417 1.00 79.38 110 GLY A O 1
ATOM 881 N N . LYS A 1 111 ? -23.094 19.196 28.834 1.00 78.50 111 LYS A N 1
ATOM 882 C CA . LYS A 1 111 ? -24.073 18.137 29.160 1.00 78.50 111 LYS A CA 1
ATOM 883 C C . LYS A 1 111 ? -24.832 17.666 27.925 1.00 78.50 111 LYS A C 1
ATOM 885 O O . LYS A 1 111 ? -24.954 16.468 27.705 1.00 78.50 111 LYS A O 1
ATOM 890 N N . ILE A 1 112 ? -25.299 18.604 27.101 1.00 75.75 112 ILE A N 1
ATOM 891 C CA . ILE A 1 112 ? -26.006 18.281 25.853 1.00 75.75 112 ILE A CA 1
ATOM 892 C C . ILE A 1 112 ? -25.086 17.514 24.898 1.00 75.75 112 ILE A C 1
ATOM 894 O O . ILE A 1 112 ? -25.498 16.505 24.334 1.00 75.75 112 ILE A O 1
ATOM 898 N N . ARG A 1 113 ? -23.831 17.950 24.749 1.00 79.94 113 ARG A N 1
ATOM 899 C CA . ARG A 1 113 ? -22.860 17.272 23.884 1.00 79.94 113 ARG A CA 1
ATOM 900 C C . ARG A 1 113 ? -22.526 15.863 24.379 1.00 79.94 113 ARG A C 1
ATOM 902 O O . ARG A 1 113 ? -22.551 14.933 23.583 1.00 79.94 113 ARG A O 1
ATOM 909 N N . ALA A 1 114 ? -22.287 15.690 25.678 1.00 75.75 114 ALA A N 1
ATOM 910 C CA . ALA A 1 114 ? -22.025 14.380 26.274 1.00 75.75 114 ALA A CA 1
ATOM 911 C C . ALA A 1 114 ? -23.211 13.414 26.093 1.00 75.75 114 ALA A C 1
ATOM 913 O O . ALA A 1 114 ? -23.005 12.236 25.808 1.00 75.75 114 ALA A O 1
ATOM 914 N N . LEU A 1 115 ? -24.449 13.915 26.187 1.00 76.19 115 LEU A N 1
ATOM 915 C CA . LEU A 1 115 ? -25.663 13.141 25.902 1.00 76.19 115 LEU A CA 1
ATOM 916 C C . LEU A 1 115 ? -25.788 12.759 24.419 1.00 76.19 115 LEU A C 1
ATOM 918 O O . LEU A 1 115 ? -26.193 11.646 24.100 1.00 76.19 115 LEU A O 1
ATOM 922 N N . GLN A 1 116 ? -25.434 13.658 23.498 1.00 80.25 116 GLN A N 1
ATOM 923 C CA . GLN A 1 116 ? -25.422 13.347 22.063 1.00 80.25 116 GLN A CA 1
ATOM 924 C C . GLN A 1 116 ? -24.359 12.296 21.721 1.00 80.25 116 GLN A C 1
ATOM 926 O O . GLN A 1 116 ? -24.638 11.346 20.991 1.00 80.25 116 GLN A O 1
ATOM 931 N N . GLU A 1 117 ? -23.153 12.442 22.269 1.00 75.31 117 GLU A N 1
ATOM 932 C CA . GLU A 1 117 ? -22.053 11.492 22.084 1.00 75.31 117 GLU A CA 1
ATOM 933 C C . GLU A 1 117 ? -22.398 10.117 22.683 1.00 75.31 117 GLU A C 1
ATOM 935 O O . GLU A 1 117 ? -22.120 9.086 22.066 1.00 75.31 117 GLU A O 1
ATOM 940 N N . SER A 1 118 ? -23.080 10.082 23.832 1.00 69.88 118 SER A N 1
ATOM 941 C CA . SER A 1 118 ? -23.513 8.831 24.460 1.00 69.88 118 SER A CA 1
ATOM 942 C C . SER A 1 118 ? -24.661 8.149 23.713 1.00 69.88 118 SER A C 1
ATOM 944 O O . SER A 1 118 ? -24.625 6.929 23.546 1.00 69.88 118 SER A O 1
ATOM 946 N N . ALA A 1 119 ? -25.627 8.907 23.186 1.00 74.50 119 ALA A N 1
ATOM 947 C CA . ALA A 1 119 ? -26.688 8.3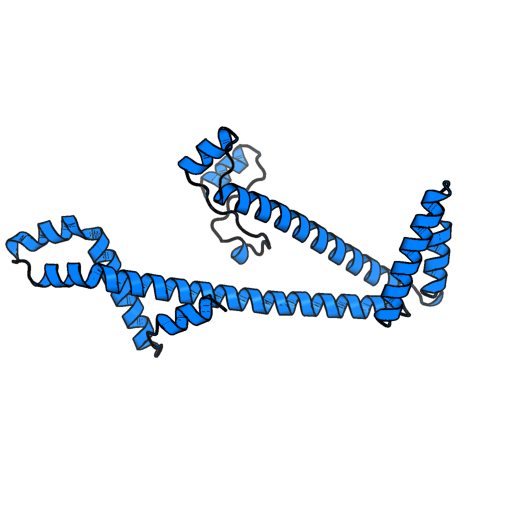76 22.331 1.00 74.50 119 ALA A CA 1
ATOM 948 C C . ALA A 1 119 ? -26.131 7.803 21.017 1.00 74.50 119 ALA A C 1
ATOM 950 O O . ALA A 1 119 ? -26.563 6.738 20.567 1.00 74.50 119 ALA A O 1
ATOM 951 N N . ALA A 1 120 ? -25.136 8.470 20.421 1.00 79.75 120 ALA A N 1
ATOM 952 C CA . ALA A 1 120 ? -24.451 7.983 19.227 1.00 79.75 120 ALA A CA 1
ATOM 953 C C . ALA A 1 120 ? -23.689 6.676 19.501 1.00 79.75 120 ALA A C 1
ATOM 955 O O . ALA A 1 120 ? -23.788 5.731 18.716 1.00 79.75 120 ALA A O 1
ATOM 956 N N . LEU A 1 121 ? -22.980 6.588 20.633 1.00 73.75 121 LEU A N 1
ATOM 957 C CA . LEU A 1 121 ? -22.299 5.363 21.052 1.00 73.75 121 LEU A CA 1
ATOM 958 C C . LEU A 1 121 ? -23.289 4.217 21.294 1.00 73.75 121 LEU A C 1
ATOM 960 O O . LEU A 1 121 ? -23.065 3.112 20.805 1.00 73.75 121 LEU A O 1
ATOM 964 N N . PHE A 1 122 ? -24.393 4.471 21.999 1.00 72.62 122 PHE A N 1
ATOM 965 C CA . PHE A 1 122 ? -25.422 3.460 22.245 1.00 72.62 122 PHE A CA 1
ATOM 966 C C . PHE A 1 122 ? -26.041 2.954 20.938 1.00 72.62 122 PHE A C 1
ATOM 968 O O . PHE A 1 122 ? -26.108 1.748 20.712 1.00 72.62 122 PHE A O 1
ATOM 975 N N . SER A 1 123 ? -26.399 3.873 20.036 1.00 81.50 123 SER A N 1
ATOM 976 C CA . SER A 1 123 ? -26.923 3.531 18.708 1.00 81.50 123 SER A CA 1
ATOM 977 C C . SER A 1 123 ? -25.926 2.682 17.916 1.00 81.50 123 SER A C 1
ATOM 979 O O . SER A 1 123 ? -26.313 1.706 17.280 1.00 81.50 123 SER A O 1
ATOM 981 N N . PHE A 1 124 ? -24.631 3.008 17.989 1.00 81.12 124 PHE A N 1
ATOM 982 C CA . PHE A 1 124 ? -23.575 2.228 17.347 1.00 81.12 124 PHE A CA 1
ATOM 983 C C . PHE A 1 124 ? -23.462 0.814 17.928 1.00 81.12 124 PHE A C 1
ATOM 985 O O . PHE A 1 124 ? -23.392 -0.152 17.166 1.00 81.12 124 PHE A O 1
ATOM 992 N N . LEU A 1 125 ? -23.448 0.676 19.256 1.00 81.38 125 LEU A N 1
ATOM 993 C CA . LEU A 1 125 ? -23.369 -0.625 19.923 1.00 81.38 125 LEU A CA 1
ATOM 994 C C . LEU A 1 125 ? -24.593 -1.483 19.589 1.00 81.38 125 LEU A C 1
ATOM 996 O O . LEU A 1 125 ? -24.433 -2.629 19.174 1.00 81.38 125 LEU A O 1
ATOM 1000 N N . GLN A 1 126 ? -25.794 -0.905 19.661 1.00 78.12 126 GLN A N 1
ATOM 1001 C CA . GLN A 1 126 ? -27.040 -1.588 19.324 1.00 78.12 126 GLN A CA 1
ATOM 1002 C C . GLN A 1 126 ? -27.074 -2.018 17.850 1.00 78.12 126 GLN A C 1
ATOM 1004 O O . GLN A 1 126 ? -27.364 -3.178 17.563 1.00 78.12 126 GLN A O 1
ATOM 1009 N N . ALA A 1 127 ? -26.718 -1.127 16.917 1.00 84.38 127 ALA A N 1
ATOM 1010 C CA . ALA A 1 127 ? -26.674 -1.432 15.483 1.00 84.38 127 ALA A CA 1
ATOM 1011 C C . ALA A 1 127 ? -25.659 -2.535 15.138 1.00 84.38 127 ALA A C 1
ATOM 1013 O O . ALA A 1 127 ? -25.844 -3.270 14.171 1.00 84.38 127 ALA A O 1
ATOM 1014 N N . ASN A 1 128 ? -24.595 -2.671 15.934 1.00 82.19 128 ASN A N 1
ATOM 1015 C CA . ASN A 1 128 ? -23.594 -3.725 15.776 1.00 82.19 128 ASN A CA 1
ATOM 1016 C C . ASN A 1 128 ? -23.885 -4.987 16.607 1.00 82.19 128 ASN A C 1
ATOM 1018 O O . ASN A 1 128 ? -23.072 -5.913 16.571 1.00 82.19 128 ASN A O 1
ATOM 1022 N N . GLY A 1 129 ? -25.012 -5.037 17.329 1.00 82.62 129 GLY A N 1
ATOM 1023 C CA . GLY A 1 129 ? -25.404 -6.174 18.168 1.00 82.62 129 GLY A CA 1
ATOM 1024 C C . GLY A 1 129 ? -24.512 -6.377 19.395 1.00 82.62 129 GLY A C 1
ATOM 1025 O O . GLY A 1 129 ? -24.385 -7.497 19.878 1.00 82.62 129 GLY A O 1
ATOM 1026 N N . ILE A 1 130 ? -23.861 -5.318 19.878 1.00 81.94 130 ILE A N 1
ATOM 1027 C CA . ILE A 1 130 ? -22.920 -5.366 20.997 1.00 81.94 130 ILE A CA 1
ATOM 1028 C C . ILE A 1 130 ? -23.681 -5.064 22.288 1.00 81.94 130 ILE A C 1
ATOM 1030 O O . ILE A 1 130 ? -23.977 -3.911 22.597 1.00 81.94 130 ILE A O 1
ATOM 1034 N N . GLN A 1 131 ? -23.997 -6.113 23.038 1.00 78.56 131 GLN A N 1
ATOM 1035 C CA . GLN A 1 131 ? -24.726 -6.054 24.3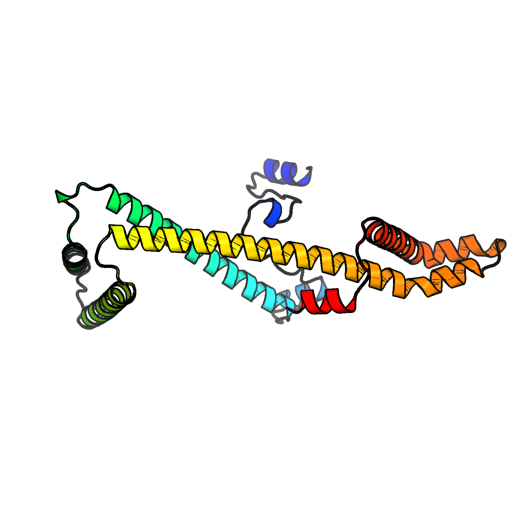09 1.00 78.56 131 GLN A CA 1
ATOM 1036 C C . GLN A 1 131 ? -23.823 -6.344 25.514 1.00 78.56 131 GLN A C 1
ATOM 1038 O O . GLN A 1 131 ? -24.167 -5.997 26.643 1.00 78.56 131 GLN A O 1
ATOM 1043 N N . SER A 1 132 ? -22.655 -6.953 25.291 1.00 77.50 132 SER A N 1
ATOM 1044 C CA . SER A 1 132 ? -21.693 -7.278 26.344 1.00 77.50 132 SER A CA 1
ATOM 1045 C C . SER A 1 132 ? -20.265 -6.877 25.982 1.00 77.50 132 SER A C 1
ATOM 1047 O O . SER A 1 132 ? -19.899 -6.717 24.815 1.00 77.50 132 SER A O 1
ATOM 1049 N N . MET A 1 133 ? -19.432 -6.740 27.014 1.00 73.75 133 MET A N 1
ATOM 1050 C CA . MET A 1 133 ? -18.009 -6.452 26.844 1.00 73.75 133 MET A CA 1
ATOM 1051 C C . MET A 1 133 ? -17.281 -7.573 26.084 1.00 73.75 133 MET A C 1
ATOM 1053 O O . MET A 1 133 ? -16.369 -7.309 25.300 1.00 73.75 133 MET A O 1
ATOM 1057 N N . GLN A 1 134 ? -17.727 -8.819 26.260 1.00 77.25 134 GLN A N 1
ATOM 1058 C CA . GLN A 1 134 ? -17.221 -9.969 25.516 1.00 77.25 134 GLN A CA 1
ATOM 1059 C C . GLN A 1 134 ? -17.557 -9.863 24.020 1.00 77.25 134 GLN A C 1
ATOM 1061 O O . GLN A 1 134 ? -16.667 -10.009 23.187 1.00 77.25 134 GLN A O 1
ATOM 1066 N N . GLN A 1 135 ? -18.799 -9.512 23.669 1.00 80.88 135 GLN A N 1
ATOM 1067 C CA . GLN A 1 135 ? -19.195 -9.297 22.271 1.00 80.88 135 GLN A CA 1
ATOM 1068 C C . GLN A 1 135 ? -18.435 -8.129 21.629 1.00 80.88 135 GLN A C 1
ATOM 1070 O O . GLN A 1 135 ? -18.071 -8.189 20.454 1.00 80.88 135 GLN A O 1
ATOM 1075 N N . LEU A 1 136 ? -18.145 -7.071 22.398 1.00 79.44 136 LEU A N 1
ATOM 1076 C CA . LEU A 1 136 ? -17.287 -5.980 21.932 1.00 79.44 136 LEU A CA 1
ATOM 1077 C C . LEU A 1 136 ? -15.874 -6.490 21.618 1.00 79.44 136 LEU A C 1
ATOM 1079 O O . LEU A 1 136 ? -15.317 -6.143 20.575 1.00 79.44 136 LEU A O 1
ATOM 1083 N N . HIS A 1 137 ? -15.307 -7.323 22.495 1.00 76.50 137 HIS A N 1
ATOM 1084 C CA . HIS A 1 137 ? -13.993 -7.925 22.282 1.00 76.50 137 HIS A CA 1
ATOM 1085 C C . HIS A 1 137 ? -13.961 -8.797 21.024 1.00 76.50 137 HIS A C 1
ATOM 1087 O O . HIS A 1 137 ? -13.096 -8.601 20.172 1.00 76.50 137 HIS A O 1
ATOM 1093 N N . GLU A 1 138 ? -14.933 -9.697 20.869 1.00 85.88 138 GLU A N 1
ATOM 1094 C CA . GLU A 1 138 ? -15.076 -10.582 19.705 1.00 85.88 138 GLU A CA 1
ATOM 1095 C C . GLU A 1 138 ? -15.211 -9.795 18.394 1.00 85.88 138 GLU A C 1
ATOM 1097 O O . GLU A 1 138 ? -14.595 -10.126 17.380 1.00 85.88 138 GLU A O 1
ATOM 1102 N N . LYS A 1 139 ? -15.960 -8.688 18.405 1.00 85.56 139 LYS A N 1
ATOM 1103 C CA . LYS A 1 139 ? -16.076 -7.818 17.230 1.00 85.56 139 LYS A CA 1
ATOM 1104 C C . LYS A 1 139 ? -14.750 -7.136 16.890 1.00 85.56 139 LYS A C 1
ATOM 1106 O O . LYS A 1 139 ? -14.395 -7.026 15.716 1.00 85.56 139 LYS A O 1
ATOM 1111 N N . ILE A 1 140 ? -14.014 -6.664 17.899 1.00 82.62 140 ILE A N 1
ATOM 1112 C CA . ILE A 1 140 ? -12.700 -6.034 17.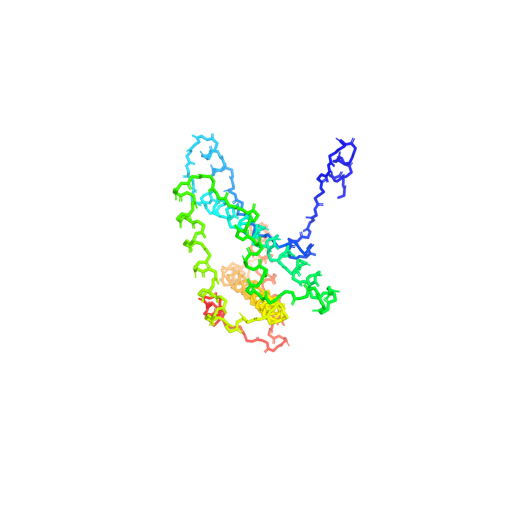709 1.00 82.62 140 ILE A CA 1
ATOM 1113 C C . ILE A 1 140 ? -11.687 -7.054 17.173 1.00 82.62 140 ILE A C 1
ATOM 1115 O O . ILE A 1 140 ? -10.895 -6.711 16.294 1.00 82.62 140 ILE A O 1
ATOM 1119 N N . THR A 1 141 ? -11.695 -8.294 17.668 1.00 83.12 141 THR A N 1
ATOM 1120 C CA . THR A 1 141 ? -10.790 -9.349 17.188 1.00 83.12 141 THR A CA 1
ATOM 1121 C C . THR A 1 141 ? -11.109 -9.762 15.753 1.00 83.12 141 THR A C 1
ATOM 1123 O O . THR A 1 141 ? -10.184 -9.809 14.941 1.00 83.12 141 THR A O 1
ATOM 1126 N N . ASP A 1 142 ? -12.384 -9.952 15.400 1.00 87.12 142 ASP A N 1
ATOM 1127 C CA . ASP A 1 142 ? -12.821 -10.204 14.015 1.00 87.12 142 ASP A CA 1
ATOM 1128 C C . ASP A 1 142 ? -12.400 -9.057 13.081 1.00 87.12 142 ASP A C 1
ATOM 1130 O O . ASP A 1 142 ? -11.767 -9.278 12.046 1.00 87.12 142 ASP A O 1
ATOM 1134 N N . MET A 1 143 ? -12.650 -7.806 13.479 1.00 83.38 143 MET A N 1
ATOM 1135 C CA . MET A 1 143 ? -12.246 -6.633 12.699 1.00 83.38 143 MET A CA 1
ATOM 1136 C C . MET A 1 143 ? -10.724 -6.557 12.510 1.00 83.38 143 MET A C 1
ATOM 1138 O O . MET A 1 143 ? -10.255 -6.258 11.410 1.00 83.38 143 MET A O 1
ATOM 1142 N N . ASN A 1 144 ? -9.944 -6.868 13.550 1.00 82.50 144 ASN A N 1
ATOM 1143 C CA . ASN A 1 144 ? -8.487 -6.949 13.453 1.00 82.50 144 ASN A CA 1
ATOM 1144 C C . ASN A 1 144 ? -8.041 -8.064 12.496 1.00 82.50 144 ASN A C 1
ATOM 1146 O O . ASN A 1 144 ? -7.131 -7.836 11.699 1.00 82.50 144 ASN A O 1
ATOM 1150 N N . SER A 1 145 ? -8.680 -9.237 12.528 1.00 84.94 145 SER A N 1
ATOM 1151 C CA . SER A 1 145 ? -8.382 -10.333 11.595 1.00 84.94 145 SER A CA 1
ATOM 1152 C C . SER A 1 145 ? -8.617 -9.900 10.150 1.00 84.94 145 SER A C 1
ATOM 1154 O O . SER A 1 145 ? -7.698 -9.944 9.332 1.00 84.94 145 SER A O 1
ATOM 1156 N N . ARG A 1 146 ? -9.805 -9.353 9.856 1.00 84.62 146 ARG A N 1
ATOM 1157 C CA . ARG A 1 146 ? -10.155 -8.847 8.518 1.00 84.62 146 ARG A CA 1
ATOM 1158 C C . ARG A 1 146 ? -9.197 -7.761 8.040 1.00 84.62 146 ARG A C 1
ATOM 1160 O O . ARG A 1 146 ? -8.854 -7.726 6.859 1.00 84.62 146 ARG A O 1
ATOM 1167 N N . TYR A 1 147 ? -8.748 -6.885 8.942 1.00 81.44 147 TYR A N 1
ATOM 1168 C CA . TYR A 1 147 ? -7.738 -5.874 8.634 1.00 81.44 147 TYR A CA 1
ATOM 1169 C C . TYR A 1 147 ? -6.429 -6.514 8.154 1.00 81.44 147 TYR A C 1
ATOM 1171 O O . TYR A 1 147 ? -5.897 -6.117 7.114 1.00 81.44 147 TYR A O 1
ATOM 1179 N N . TYR A 1 148 ? -5.915 -7.515 8.873 1.00 79.44 148 TYR A N 1
ATOM 1180 C CA . TYR A 1 148 ? -4.684 -8.200 8.478 1.00 79.44 148 TYR A CA 1
ATOM 1181 C C . TYR A 1 148 ? -4.855 -9.036 7.203 1.00 79.44 148 TYR A C 1
ATOM 1183 O O . TYR A 1 148 ? -3.944 -9.041 6.372 1.00 79.44 148 TYR A O 1
ATOM 1191 N N . ASP A 1 149 ? -6.017 -9.653 6.989 1.00 84.50 149 ASP A N 1
ATOM 1192 C CA . ASP A 1 149 ? -6.328 -10.383 5.755 1.00 84.50 149 ASP A CA 1
ATOM 1193 C C . ASP A 1 149 ? -6.369 -9.454 4.539 1.00 84.50 149 ASP A C 1
ATOM 1195 O O . ASP A 1 149 ? -5.743 -9.730 3.509 1.00 84.50 149 ASP A O 1
ATOM 1199 N N . LEU A 1 150 ? -7.064 -8.318 4.661 1.00 81.50 150 LEU A N 1
ATOM 1200 C CA . LEU A 1 150 ? -7.118 -7.298 3.616 1.00 81.50 150 LEU A CA 1
ATOM 1201 C C . LEU A 1 150 ? -5.721 -6.740 3.330 1.00 81.50 150 LEU A C 1
ATOM 1203 O O . LEU A 1 150 ? -5.324 -6.646 2.170 1.00 81.50 150 LEU A O 1
ATOM 1207 N N . ARG A 1 151 ? -4.934 -6.457 4.375 1.00 79.06 151 ARG A N 1
ATOM 1208 C CA . ARG A 1 151 ? -3.530 -6.048 4.234 1.00 79.06 151 ARG A CA 1
ATOM 1209 C C . ARG A 1 151 ? -2.719 -7.100 3.479 1.00 79.06 151 ARG A C 1
ATOM 1211 O O . ARG A 1 151 ? -1.943 -6.750 2.593 1.00 79.06 151 ARG A O 1
ATOM 1218 N N . GLY A 1 152 ? -2.906 -8.380 3.791 1.00 79.00 152 GLY A N 1
ATOM 1219 C CA . GLY A 1 152 ? -2.257 -9.480 3.082 1.00 79.00 152 GLY A CA 1
ATOM 1220 C C . GLY A 1 152 ? -2.600 -9.502 1.590 1.00 79.00 152 GLY A C 1
ATOM 1221 O O . GLY A 1 152 ? -1.707 -9.686 0.760 1.00 79.00 152 GLY A O 1
ATOM 1222 N N . LYS A 1 153 ? -3.871 -9.267 1.237 1.00 85.31 153 LYS A N 1
ATOM 1223 C CA . LYS A 1 153 ? -4.332 -9.170 -0.160 1.00 85.31 153 LYS A CA 1
ATOM 1224 C C . LYS A 1 153 ? -3.722 -7.968 -0.881 1.00 85.31 153 LYS A C 1
ATOM 1226 O O . LYS A 1 153 ? -3.180 -8.149 -1.968 1.00 85.31 153 LYS A O 1
ATOM 1231 N N . ILE A 1 154 ? -3.719 -6.792 -0.250 1.00 77.50 154 ILE A N 1
ATOM 1232 C CA . ILE A 1 154 ? -3.099 -5.574 -0.800 1.00 77.50 154 ILE A CA 1
ATOM 1233 C C . ILE A 1 154 ? -1.615 -5.818 -1.085 1.00 77.50 154 ILE A C 1
ATOM 1235 O O . ILE A 1 154 ? -1.157 -5.598 -2.200 1.00 77.50 154 ILE A O 1
ATOM 1239 N N . VAL A 1 155 ? -0.862 -6.375 -0.131 1.00 80.25 155 VAL A N 1
ATOM 1240 C CA . VAL A 1 155 ? 0.573 -6.653 -0.323 1.00 80.25 155 VAL A CA 1
ATOM 1241 C C . VAL A 1 155 ? 0.822 -7.633 -1.476 1.00 80.25 155 VAL A C 1
ATOM 1243 O O . VAL A 1 155 ? 1.821 -7.502 -2.185 1.00 80.25 155 VAL A O 1
ATOM 1246 N N . LYS A 1 156 ? -0.053 -8.626 -1.681 1.00 85.44 156 LYS A N 1
ATOM 1247 C CA . LYS A 1 156 ? 0.040 -9.546 -2.828 1.00 85.44 156 LYS A CA 1
ATOM 1248 C C . LYS A 1 156 ? -0.235 -8.825 -4.150 1.00 85.44 156 LYS A C 1
ATOM 1250 O O . LYS A 1 156 ? 0.548 -9.000 -5.081 1.00 85.44 156 LYS A O 1
ATOM 1255 N N . ALA A 1 157 ? -1.275 -7.994 -4.208 1.00 81.44 157 ALA A N 1
ATOM 1256 C CA . ALA A 1 157 ? -1.595 -7.186 -5.384 1.00 81.44 157 ALA A CA 1
ATOM 1257 C C . ALA A 1 157 ? -0.449 -6.224 -5.733 1.00 81.44 157 ALA A C 1
ATOM 1259 O O . ALA A 1 157 ? 0.018 -6.206 -6.864 1.00 81.44 157 ALA A O 1
ATOM 1260 N N . GLU A 1 158 ? 0.121 -5.521 -4.752 1.00 80.62 158 GLU A N 1
ATOM 1261 C CA . GLU A 1 158 ? 1.259 -4.628 -4.993 1.00 80.62 158 GLU A CA 1
ATOM 1262 C C . GLU A 1 158 ? 2.498 -5.372 -5.526 1.00 80.62 158 GLU A C 1
ATOM 1264 O O . GLU A 1 158 ? 3.243 -4.836 -6.348 1.00 80.62 158 GLU A O 1
ATOM 1269 N N . ARG A 1 159 ? 2.762 -6.600 -5.047 1.00 83.25 159 ARG A N 1
ATOM 1270 C CA . ARG A 1 159 ? 3.838 -7.446 -5.599 1.00 83.25 159 ARG A CA 1
ATOM 1271 C C . ARG A 1 159 ? 3.551 -7.790 -7.054 1.00 83.25 159 ARG A C 1
ATOM 1273 O O . ARG A 1 159 ? 4.458 -7.684 -7.872 1.00 83.25 159 ARG A O 1
ATOM 1280 N N . ARG A 1 160 ? 2.304 -8.154 -7.364 1.00 88.38 160 ARG A N 1
ATOM 1281 C CA . ARG A 1 160 ? 1.871 -8.457 -8.727 1.00 88.38 160 ARG A CA 1
ATOM 1282 C C . ARG A 1 160 ? 2.043 -7.248 -9.645 1.00 88.38 160 ARG A C 1
ATOM 1284 O O . ARG A 1 160 ? 2.686 -7.396 -10.676 1.00 88.38 160 ARG A O 1
ATOM 1291 N N . ILE A 1 161 ? 1.594 -6.064 -9.225 1.00 83.94 161 ILE A N 1
ATOM 1292 C CA . ILE A 1 161 ? 1.788 -4.804 -9.958 1.00 83.94 161 ILE A CA 1
ATOM 1293 C C . ILE A 1 161 ? 3.276 -4.547 -10.197 1.00 83.94 161 ILE A C 1
ATOM 1295 O O . ILE A 1 161 ? 3.664 -4.310 -11.330 1.00 83.94 161 ILE A O 1
ATOM 1299 N N . THR A 1 162 ? 4.129 -4.671 -9.172 1.00 83.00 162 THR A N 1
ATOM 1300 C CA . THR A 1 162 ? 5.585 -4.459 -9.327 1.00 83.00 162 THR A CA 1
ATOM 1301 C C . THR A 1 162 ? 6.167 -5.378 -10.405 1.00 83.00 162 THR A C 1
ATOM 1303 O O . THR A 1 162 ? 6.858 -4.917 -11.307 1.00 83.00 162 THR A O 1
ATOM 1306 N N . THR A 1 163 ? 5.840 -6.672 -10.348 1.00 87.81 163 THR A N 1
ATOM 1307 C CA . THR A 1 163 ? 6.296 -7.652 -11.339 1.00 87.81 163 THR A CA 1
ATOM 1308 C C . THR A 1 163 ? 5.768 -7.341 -12.741 1.00 87.81 163 THR A C 1
ATOM 1310 O O . THR A 1 163 ? 6.509 -7.468 -13.710 1.00 87.81 163 THR A O 1
ATOM 1313 N N . LEU A 1 164 ? 4.507 -6.928 -12.881 1.00 88.62 164 LEU A N 1
ATOM 1314 C CA . LEU A 1 164 ? 3.935 -6.556 -14.177 1.00 88.62 164 LEU A CA 1
ATOM 1315 C C . LEU A 1 164 ? 4.564 -5.280 -14.745 1.00 88.62 164 LEU A C 1
ATOM 1317 O O . LEU A 1 164 ? 4.839 -5.227 -15.943 1.00 88.62 164 LEU A O 1
ATOM 1321 N N . THR A 1 165 ? 4.841 -4.289 -13.899 1.00 84.44 165 THR A N 1
ATOM 1322 C CA . THR A 1 165 ? 5.534 -3.058 -14.288 1.00 84.44 165 THR A CA 1
ATOM 1323 C C . THR A 1 165 ? 6.937 -3.365 -14.802 1.00 84.44 165 THR A C 1
ATOM 1325 O O . THR A 1 165 ? 7.282 -2.913 -15.888 1.00 84.44 165 THR A O 1
ATOM 1328 N N . GLU A 1 166 ? 7.711 -4.208 -14.107 1.00 88.50 166 GLU A N 1
ATOM 1329 C CA . GLU A 1 166 ? 9.034 -4.653 -14.579 1.00 88.50 166 GLU A CA 1
ATOM 1330 C C . GLU A 1 166 ? 8.941 -5.347 -15.950 1.00 88.50 166 GLU A C 1
ATOM 1332 O O . GLU A 1 166 ? 9.702 -5.033 -16.866 1.00 88.50 166 GLU A O 1
ATOM 1337 N N . ARG A 1 167 ? 7.965 -6.247 -16.141 1.00 90.38 167 ARG A N 1
ATOM 1338 C CA . ARG A 1 167 ? 7.742 -6.918 -17.437 1.00 90.38 167 ARG A CA 1
ATOM 1339 C C . ARG A 1 167 ? 7.427 -5.932 -18.552 1.00 90.38 167 ARG A C 1
ATOM 1341 O O . ARG A 1 167 ? 7.926 -6.080 -19.669 1.00 90.38 167 ARG A O 1
ATOM 1348 N N . ARG A 1 168 ? 6.601 -4.930 -18.251 1.00 88.69 168 ARG A N 1
ATOM 1349 C CA . ARG A 1 168 ? 6.242 -3.872 -19.190 1.00 88.69 168 ARG A CA 1
ATOM 1350 C C . ARG A 1 168 ? 7.458 -3.024 -19.553 1.00 88.69 168 ARG A C 1
ATOM 1352 O O . ARG A 1 168 ? 7.701 -2.835 -20.741 1.00 88.69 168 ARG A O 1
ATOM 1359 N N . GLU A 1 169 ? 8.235 -2.574 -18.571 1.00 87.50 169 GLU A N 1
ATOM 1360 C CA . GLU A 1 169 ? 9.458 -1.794 -18.798 1.00 87.50 169 GLU A CA 1
ATOM 1361 C C . GLU A 1 169 ? 10.449 -2.557 -19.686 1.00 87.50 169 GLU A C 1
ATOM 1363 O O . GLU A 1 169 ? 10.973 -1.998 -20.650 1.00 87.50 169 GLU A O 1
ATOM 1368 N N . MET A 1 170 ? 10.657 -3.853 -19.430 1.00 90.56 170 MET A N 1
ATOM 1369 C CA . MET A 1 170 ? 11.530 -4.690 -20.263 1.00 90.56 170 MET A CA 1
ATOM 1370 C C . MET A 1 170 ? 10.994 -4.836 -21.693 1.00 90.56 170 MET A C 1
ATOM 1372 O O . MET A 1 170 ? 11.756 -4.766 -22.659 1.00 90.56 170 MET A O 1
ATOM 1376 N N . TRP A 1 171 ? 9.680 -4.992 -21.867 1.00 91.31 171 TRP A N 1
ATOM 1377 C CA . TRP A 1 171 ? 9.077 -5.045 -23.199 1.00 91.31 171 TRP A CA 1
ATOM 1378 C C . TRP A 1 171 ? 9.189 -3.712 -23.957 1.00 91.31 171 TRP A C 1
ATOM 1380 O O . TRP A 1 171 ? 9.493 -3.705 -25.153 1.00 91.31 171 TRP A O 1
ATOM 1390 N N . GLU A 1 172 ? 8.993 -2.583 -23.273 1.00 90.00 172 GLU A N 1
ATOM 1391 C CA . GLU A 1 172 ? 9.160 -1.244 -23.849 1.00 90.00 172 GLU A CA 1
ATOM 1392 C C . GLU A 1 172 ? 10.609 -1.000 -24.286 1.00 90.00 172 GLU A C 1
ATOM 1394 O O . GLU A 1 172 ? 10.835 -0.578 -25.422 1.00 90.00 172 GLU A O 1
ATOM 1399 N N . GLN A 1 173 ? 11.590 -1.356 -23.446 1.00 90.19 173 GLN A N 1
ATOM 1400 C CA . GLN A 1 173 ? 13.017 -1.278 -23.783 1.00 90.19 173 GLN A CA 1
ATOM 1401 C C . GLN A 1 173 ? 13.364 -2.138 -25.002 1.00 90.19 173 GLN A C 1
ATOM 1403 O O . GLN A 1 173 ? 14.040 -1.669 -25.923 1.00 90.19 173 GLN A O 1
ATOM 1408 N N . TYR A 1 174 ? 12.859 -3.376 -25.058 1.00 91.19 174 TYR A N 1
ATOM 1409 C CA . TYR A 1 174 ? 13.035 -4.241 -26.222 1.00 91.19 174 TYR A CA 1
ATOM 1410 C C . TYR A 1 174 ? 12.485 -3.580 -27.491 1.00 91.19 174 TYR A C 1
ATOM 1412 O O . TYR A 1 174 ? 13.179 -3.520 -28.508 1.00 91.19 174 TYR A O 1
ATOM 1420 N N . ASN A 1 175 ? 11.257 -3.056 -27.447 1.00 90.19 175 ASN A N 1
ATOM 1421 C CA . ASN A 1 175 ? 10.617 -2.463 -28.618 1.00 90.19 175 ASN A CA 1
ATOM 1422 C C . ASN A 1 175 ? 11.313 -1.167 -29.076 1.00 90.19 175 ASN A C 1
ATOM 1424 O O . ASN A 1 175 ? 11.490 -0.960 -30.277 1.00 90.19 175 ASN A O 1
ATOM 1428 N N . GLN A 1 176 ? 11.758 -0.331 -28.134 1.00 89.12 176 GLN A N 1
ATOM 1429 C CA . GLN A 1 176 ? 12.446 0.931 -28.412 1.00 89.12 176 GLN A CA 1
ATOM 1430 C C . GLN A 1 176 ? 13.818 0.717 -29.068 1.00 89.12 176 GLN A C 1
ATOM 1432 O O . GLN A 1 176 ? 14.152 1.403 -30.036 1.00 89.12 176 GLN A O 1
ATOM 1437 N N . TYR A 1 177 ? 14.607 -0.243 -28.575 1.00 90.56 177 TYR A N 1
ATOM 1438 C CA . TYR A 1 177 ? 16.004 -0.422 -28.996 1.00 90.56 177 TYR A CA 1
ATOM 1439 C C . TYR A 1 177 ? 16.218 -1.511 -30.057 1.00 90.56 177 TYR A C 1
ATOM 1441 O O . TYR A 1 177 ? 17.304 -1.616 -30.633 1.00 90.56 177 TYR A O 1
ATOM 1449 N N . LYS A 1 178 ? 15.174 -2.268 -30.420 1.00 91.31 178 LYS A N 1
ATOM 1450 C CA . LYS A 1 178 ? 15.226 -3.275 -31.498 1.00 91.31 178 LYS A CA 1
ATOM 1451 C C . LYS A 1 178 ? 15.711 -2.711 -32.835 1.00 91.31 178 LYS A C 1
ATOM 1453 O O . LYS A 1 178 ? 16.385 -3.412 -33.592 1.00 91.31 178 LYS A O 1
ATOM 1458 N N . SER A 1 179 ? 15.359 -1.467 -33.158 1.00 89.19 179 SER A N 1
ATOM 1459 C CA . SER A 1 179 ? 15.778 -0.811 -34.404 1.00 89.19 179 SER A CA 1
ATOM 1460 C C . SER A 1 179 ? 17.283 -0.522 -34.424 1.00 89.19 179 SER A C 1
ATOM 1462 O O . SER A 1 179 ? 17.930 -0.800 -35.433 1.00 89.19 179 SER A O 1
ATOM 1464 N N . ILE A 1 180 ? 17.845 -0.058 -33.304 1.00 87.44 180 ILE A N 1
ATOM 1465 C CA . ILE A 1 180 ? 19.280 0.206 -33.117 1.00 87.44 180 ILE A CA 1
ATOM 1466 C C . ILE A 1 180 ? 20.069 -1.102 -33.196 1.00 87.44 180 ILE A C 1
ATOM 1468 O O . ILE A 1 180 ? 21.048 -1.191 -33.936 1.00 87.44 180 ILE A O 1
ATOM 1472 N N . HIS A 1 181 ? 19.592 -2.163 -32.542 1.00 88.94 181 HIS A N 1
ATOM 1473 C CA . HIS A 1 181 ? 20.215 -3.483 -32.649 1.00 88.94 181 HIS A CA 1
ATOM 1474 C C . HIS A 1 181 ? 20.163 -4.033 -34.093 1.00 88.94 181 HIS A C 1
ATOM 1476 O O . HIS A 1 181 ? 21.125 -4.616 -34.595 1.00 88.94 181 HIS A O 1
ATOM 1482 N N . LYS A 1 182 ? 19.068 -3.790 -34.832 1.00 89.62 182 LYS A N 1
ATOM 1483 C CA . LYS A 1 182 ? 18.976 -4.138 -36.265 1.00 89.62 182 LYS A CA 1
ATOM 1484 C C . LYS A 1 182 ? 19.935 -3.314 -37.134 1.00 89.62 182 LYS A C 1
ATOM 1486 O O . LYS A 1 182 ? 20.402 -3.821 -38.152 1.00 89.62 182 LYS A O 1
ATOM 1491 N N . GLN A 1 183 ? 20.207 -2.060 -36.773 1.00 88.94 183 GLN A N 1
ATOM 1492 C CA . GLN A 1 183 ? 21.206 -1.229 -37.448 1.00 88.94 183 GLN A CA 1
ATOM 1493 C C . GLN A 1 183 ? 22.619 -1.756 -37.195 1.00 88.94 183 GLN A C 1
ATOM 1495 O O . GLN A 1 183 ? 23.355 -1.900 -38.166 1.00 88.94 183 GLN A O 1
ATOM 1500 N N . LEU A 1 184 ? 22.955 -2.148 -35.959 1.00 87.44 184 LEU A N 1
ATOM 1501 C CA . LEU A 1 184 ? 24.244 -2.768 -35.618 1.00 87.44 184 LEU A CA 1
ATOM 1502 C C . LEU A 1 184 ? 24.562 -3.965 -36.528 1.00 87.44 184 LEU A C 1
ATOM 1504 O O . LEU A 1 184 ? 25.662 -4.055 -37.065 1.00 87.44 184 LEU A O 1
ATOM 1508 N N . ALA A 1 185 ? 23.580 -4.836 -36.784 1.00 86.94 185 ALA A N 1
ATOM 1509 C CA . ALA A 1 185 ? 23.743 -5.998 -37.666 1.00 86.94 185 ALA A CA 1
ATOM 1510 C C . ALA A 1 185 ? 24.043 -5.643 -39.139 1.00 86.94 185 ALA A C 1
ATOM 1512 O O . ALA A 1 185 ? 24.521 -6.490 -39.890 1.00 86.94 185 ALA A O 1
ATOM 1513 N N . LYS A 1 186 ? 23.748 -4.409 -39.567 1.00 90.75 186 LYS A N 1
ATOM 1514 C CA . LYS A 1 186 ? 23.995 -3.905 -40.929 1.00 90.75 186 LYS A CA 1
ATOM 1515 C C . LYS A 1 186 ? 25.274 -3.071 -41.043 1.00 90.75 186 LYS A C 1
ATOM 1517 O O . LYS A 1 186 ? 25.666 -2.721 -42.157 1.00 90.75 186 LYS A O 1
ATOM 1522 N N . VAL A 1 187 ? 25.898 -2.701 -39.925 1.00 89.38 187 VAL A N 1
ATOM 1523 C CA . VAL A 1 187 ? 27.130 -1.907 -39.919 1.00 89.38 187 VAL A CA 1
ATOM 1524 C C . VAL A 1 187 ? 28.300 -2.790 -40.357 1.00 89.38 187 VAL A C 1
ATOM 1526 O O . VAL A 1 187 ? 28.442 -3.929 -39.915 1.00 89.38 187 VAL A O 1
ATOM 1529 N N . LYS A 1 188 ? 29.152 -2.260 -41.243 1.00 88.56 188 LYS A N 1
ATOM 1530 C CA . LYS A 1 188 ? 30.381 -2.943 -41.668 1.00 88.56 188 LYS A CA 1
ATOM 1531 C C . LYS A 1 188 ? 31.291 -3.211 -40.456 1.00 88.56 188 LYS A C 1
ATOM 1533 O O . LYS A 1 188 ? 31.372 -2.335 -39.593 1.00 88.56 188 LYS A O 1
ATOM 1538 N N . PRO A 1 189 ? 32.037 -4.331 -40.422 1.00 84.88 189 PRO A N 1
ATOM 1539 C CA . PRO A 1 189 ? 32.892 -4.694 -39.286 1.00 84.88 189 PRO A CA 1
ATOM 1540 C C . PRO A 1 189 ? 33.820 -3.563 -38.812 1.00 84.88 189 PRO A C 1
ATOM 1542 O O . PRO A 1 189 ? 33.902 -3.303 -37.619 1.00 84.88 189 PRO A O 1
ATOM 1545 N N . GLU A 1 190 ? 34.412 -2.812 -39.743 1.00 86.94 190 GLU A N 1
ATOM 1546 C CA . GLU A 1 190 ? 35.339 -1.697 -39.474 1.00 86.94 190 GLU A CA 1
ATOM 1547 C C . GLU A 1 190 ? 34.727 -0.529 -38.679 1.00 86.94 190 GLU A C 1
ATOM 1549 O O . GLU A 1 190 ? 35.438 0.189 -37.984 1.00 86.94 190 GLU A O 1
ATOM 1554 N N . LYS A 1 191 ? 33.410 -0.303 -38.782 1.00 87.00 191 LYS A N 1
ATOM 1555 C CA . LYS A 1 191 ? 32.711 0.811 -38.103 1.00 87.00 191 LYS A CA 1
ATOM 1556 C C . LYS A 1 191 ? 31.868 0.350 -36.919 1.00 87.00 191 LYS A C 1
ATOM 1558 O O . LYS A 1 191 ? 31.167 1.157 -36.307 1.00 87.00 191 LYS A O 1
ATOM 1563 N N . ARG A 1 192 ? 31.908 -0.946 -36.616 1.00 85.19 192 ARG A N 1
ATOM 1564 C CA . ARG A 1 192 ? 31.054 -1.573 -35.612 1.00 85.19 192 ARG A CA 1
ATOM 1565 C C . ARG A 1 192 ? 31.405 -1.110 -34.203 1.00 85.19 192 ARG A C 1
ATOM 1567 O O . ARG A 1 192 ? 30.513 -0.700 -33.472 1.00 85.19 192 ARG A O 1
ATOM 1574 N N . GLU A 1 193 ? 32.692 -1.048 -33.879 1.00 86.19 193 GLU A N 1
ATOM 1575 C CA . GLU A 1 193 ? 33.174 -0.603 -32.567 1.00 86.19 193 GLU A CA 1
ATOM 1576 C C . GLU A 1 193 ? 32.756 0.847 -32.254 1.00 86.19 193 GLU A C 1
ATOM 1578 O O . GLU A 1 193 ? 32.248 1.141 -31.176 1.00 86.19 193 GLU A O 1
ATOM 1583 N N . GLN A 1 194 ? 32.858 1.756 -33.231 1.00 88.38 194 GLN A N 1
ATOM 1584 C CA . GLN A 1 194 ? 32.417 3.148 -33.066 1.00 88.38 194 GLN A CA 1
ATOM 1585 C C . GLN A 1 194 ? 30.897 3.263 -32.871 1.00 88.38 194 GLN A C 1
ATOM 1587 O O . GLN A 1 194 ? 30.427 4.147 -32.153 1.00 88.38 194 GLN A O 1
ATOM 1592 N N . PHE A 1 195 ? 30.115 2.393 -33.515 1.00 88.62 195 PHE A N 1
ATOM 1593 C CA . PHE A 1 195 ? 28.665 2.338 -33.331 1.00 88.62 195 PHE A CA 1
ATOM 1594 C C . PHE A 1 195 ? 28.302 1.796 -31.943 1.00 88.62 195 PHE A C 1
ATOM 1596 O O . PHE A 1 195 ? 27.445 2.368 -31.273 1.00 88.62 195 PHE A O 1
ATOM 1603 N N . GLU A 1 196 ? 28.984 0.743 -31.491 1.00 86.62 196 GLU A N 1
ATOM 1604 C CA . GLU A 1 196 ? 28.803 0.157 -30.160 1.00 86.62 196 GLU A CA 1
ATOM 1605 C C . GLU A 1 196 ? 29.172 1.147 -29.054 1.00 86.62 196 GLU A C 1
ATOM 1607 O O . GLU A 1 196 ? 28.435 1.262 -28.083 1.00 86.62 196 GLU A O 1
ATOM 1612 N N . GLN A 1 197 ? 30.232 1.943 -29.217 1.00 88.94 197 GLN A N 1
ATOM 1613 C CA . GLN A 1 197 ? 30.569 3.004 -28.261 1.00 88.94 197 GLN A CA 1
ATOM 1614 C C . GLN A 1 197 ? 29.471 4.079 -28.184 1.00 88.94 197 GLN A C 1
ATOM 1616 O O . GLN A 1 197 ? 29.079 4.485 -27.087 1.00 88.94 197 GLN A O 1
ATOM 1621 N N . ARG A 1 198 ? 28.933 4.508 -29.337 1.00 89.94 198 ARG A N 1
ATOM 1622 C CA . ARG A 1 198 ? 27.871 5.531 -29.416 1.00 89.94 198 ARG A CA 1
ATOM 1623 C C . ARG A 1 198 ? 26.528 5.060 -28.863 1.00 89.94 198 ARG A C 1
ATOM 1625 O O . ARG A 1 198 ? 25.813 5.875 -28.294 1.00 89.94 198 ARG A O 1
ATOM 1632 N N . HIS A 1 199 ? 26.205 3.780 -29.033 1.00 90.88 199 HIS A N 1
ATOM 1633 C CA . HIS A 1 199 ? 24.933 3.181 -28.617 1.00 90.88 199 HIS A CA 1
ATOM 1634 C C . HIS A 1 199 ? 25.095 2.163 -27.479 1.00 90.88 199 HIS A C 1
ATOM 1636 O O . HIS A 1 199 ? 24.283 1.250 -27.326 1.00 90.88 199 HIS A O 1
ATOM 1642 N N . SER A 1 200 ? 26.169 2.285 -26.693 1.00 87.81 200 SER A N 1
ATOM 1643 C CA . SER A 1 200 ? 26.552 1.284 -25.688 1.00 87.81 200 SER A CA 1
ATOM 1644 C C . SER A 1 200 ? 25.441 1.040 -24.673 1.00 87.81 200 SER A C 1
ATOM 1646 O O . SER A 1 200 ? 25.092 -0.104 -24.384 1.00 87.81 200 SER A O 1
ATOM 1648 N N . ARG A 1 201 ? 24.828 2.114 -24.170 1.00 87.75 201 ARG A N 1
ATOM 1649 C CA . ARG A 1 201 ? 23.735 2.046 -23.198 1.00 87.75 201 ARG A CA 1
ATOM 1650 C C . ARG A 1 201 ? 22.502 1.365 -23.787 1.00 87.75 201 ARG A C 1
ATOM 1652 O O . ARG A 1 201 ? 21.906 0.519 -23.129 1.00 87.75 201 ARG A O 1
ATOM 1659 N N . GLU A 1 202 ? 22.107 1.741 -24.995 1.00 89.50 202 GLU A N 1
ATOM 1660 C CA . GLU A 1 202 ? 20.925 1.221 -25.679 1.00 89.50 202 GLU A CA 1
ATOM 1661 C C . GLU A 1 202 ? 21.071 -0.269 -25.995 1.00 89.50 202 GLU A C 1
ATOM 1663 O O . GLU A 1 202 ? 20.118 -1.026 -25.820 1.00 89.50 202 GLU A O 1
ATOM 1668 N N . LEU A 1 203 ? 22.270 -0.700 -26.397 1.00 89.12 203 LEU A N 1
ATOM 1669 C CA . LEU A 1 203 ? 22.580 -2.107 -26.647 1.00 89.12 203 LEU A CA 1
ATOM 1670 C C . LEU A 1 203 ? 22.555 -2.929 -25.354 1.00 89.12 203 LEU A C 1
ATOM 1672 O O . LEU A 1 203 ? 21.909 -3.971 -25.318 1.00 89.12 203 LEU A O 1
ATOM 1676 N N . ILE A 1 204 ? 23.156 -2.430 -24.267 1.00 88.75 204 ILE A N 1
ATOM 1677 C CA . ILE A 1 204 ? 23.113 -3.102 -22.956 1.00 88.75 204 ILE A CA 1
ATOM 1678 C C . ILE A 1 204 ? 21.665 -3.271 -22.473 1.00 88.75 204 ILE A C 1
ATOM 1680 O O . ILE A 1 204 ? 21.294 -4.344 -21.995 1.00 88.75 204 ILE A O 1
ATOM 1684 N N . LEU A 1 205 ? 20.838 -2.227 -22.604 1.00 88.50 205 LEU A N 1
ATOM 1685 C CA . LEU A 1 205 ? 19.424 -2.279 -22.220 1.00 88.50 205 LEU A CA 1
ATOM 1686 C C . LEU A 1 205 ? 18.630 -3.250 -23.102 1.00 88.50 205 LEU A C 1
ATOM 1688 O O . LEU A 1 205 ? 17.821 -4.020 -22.589 1.00 88.50 205 LEU A O 1
ATOM 1692 N N . TYR A 1 206 ? 18.887 -3.261 -24.412 1.00 91.62 206 TYR A N 1
ATOM 1693 C CA . TYR A 1 206 ? 18.268 -4.211 -25.334 1.00 91.62 206 TYR A CA 1
ATOM 1694 C C . TYR A 1 206 ? 18.635 -5.663 -25.010 1.00 91.62 206 TYR A C 1
ATOM 1696 O O . TYR A 1 206 ? 17.758 -6.529 -24.976 1.00 91.62 206 TYR A O 1
ATOM 1704 N N . ASP A 1 207 ? 19.910 -5.938 -24.744 1.00 89.75 207 ASP A N 1
ATOM 1705 C CA . ASP A 1 207 ? 20.397 -7.279 -24.424 1.00 89.75 207 ASP A CA 1
ATOM 1706 C C . ASP A 1 207 ? 19.825 -7.777 -23.094 1.00 89.75 207 ASP A C 1
ATOM 1708 O O . ASP A 1 207 ? 19.394 -8.929 -22.995 1.00 89.75 207 ASP A O 1
ATOM 1712 N N . ALA A 1 208 ? 19.761 -6.904 -22.082 1.00 90.50 208 ALA A N 1
ATOM 1713 C CA . ALA A 1 208 ? 19.135 -7.205 -20.798 1.00 90.50 208 ALA A CA 1
ATOM 1714 C C . ALA A 1 208 ? 17.642 -7.532 -20.961 1.00 90.50 208 ALA A C 1
ATOM 1716 O O . ALA A 1 208 ? 17.192 -8.584 -20.501 1.00 90.50 208 ALA A O 1
ATOM 1717 N N . ALA A 1 209 ? 16.899 -6.689 -21.685 1.00 91.06 209 ALA A N 1
ATOM 1718 C CA . ALA A 1 209 ? 15.489 -6.917 -21.986 1.00 91.06 209 ALA A CA 1
ATOM 1719 C C . ALA A 1 209 ? 15.270 -8.214 -22.784 1.00 91.06 209 ALA A C 1
ATOM 1721 O O . ALA A 1 209 ? 14.337 -8.969 -22.514 1.00 91.06 209 ALA A O 1
ATOM 1722 N N . THR A 1 210 ? 16.151 -8.517 -23.739 1.00 91.56 210 THR A N 1
ATOM 1723 C CA . THR A 1 210 ? 16.069 -9.733 -24.560 1.00 91.56 210 THR A CA 1
ATOM 1724 C C . THR A 1 210 ? 16.278 -10.994 -23.725 1.00 91.56 210 THR A C 1
ATOM 1726 O O . THR A 1 210 ? 15.517 -11.949 -23.877 1.00 91.56 210 THR A O 1
ATOM 1729 N N . ARG A 1 211 ? 17.266 -11.000 -22.818 1.00 91.38 211 ARG A N 1
ATOM 1730 C CA . ARG A 1 211 ? 17.474 -12.111 -21.872 1.00 91.38 211 ARG A CA 1
ATOM 1731 C C . ARG A 1 211 ? 16.265 -12.285 -20.957 1.00 91.38 211 ARG A C 1
ATOM 1733 O O . ARG A 1 211 ? 15.734 -13.382 -20.874 1.00 91.38 211 ARG A O 1
ATOM 1740 N N . TYR A 1 212 ? 15.766 -11.195 -20.378 1.00 90.56 212 TYR A N 1
ATOM 1741 C CA . TYR A 1 212 ? 14.603 -11.229 -19.491 1.00 90.56 212 TYR A CA 1
ATOM 1742 C C . TYR A 1 212 ? 13.344 -11.785 -20.179 1.00 90.56 212 TYR A C 1
ATOM 1744 O O . TYR A 1 212 ? 12.664 -12.656 -19.640 1.00 90.56 212 TYR A O 1
ATOM 1752 N N . LEU A 1 213 ? 13.036 -11.325 -21.398 1.00 90.31 213 LEU A N 1
ATOM 1753 C CA . LEU A 1 213 ? 11.888 -11.821 -22.168 1.00 90.31 213 LEU A CA 1
ATOM 1754 C C . LEU A 1 213 ? 12.062 -13.282 -22.602 1.00 90.31 213 LEU A C 1
ATOM 1756 O O . LEU A 1 213 ? 11.072 -14.011 -22.693 1.00 90.31 213 LEU A O 1
ATOM 1760 N N . LYS A 1 214 ? 13.299 -13.714 -22.873 1.00 91.12 214 LYS A N 1
ATOM 1761 C CA . LYS A 1 214 ? 13.609 -15.119 -23.147 1.00 91.12 214 LYS A CA 1
ATOM 1762 C C . LYS A 1 214 ? 13.336 -15.976 -21.911 1.00 91.12 214 LYS A C 1
ATOM 1764 O O . LYS A 1 214 ? 12.583 -16.935 -22.019 1.00 91.12 214 LYS A O 1
ATOM 1769 N N . ASP A 1 215 ? 13.849 -15.574 -20.753 1.00 90.12 215 ASP A N 1
ATOM 1770 C CA . ASP A 1 215 ? 13.650 -16.297 -19.496 1.00 90.12 215 ASP A CA 1
ATOM 1771 C C . ASP A 1 215 ? 12.158 -16.396 -19.136 1.00 90.12 215 ASP A C 1
ATOM 1773 O O . ASP A 1 215 ? 11.687 -17.447 -18.710 1.00 90.12 215 ASP A O 1
ATOM 1777 N N . LEU A 1 216 ? 11.367 -15.338 -19.356 1.00 89.69 216 LEU A N 1
ATOM 1778 C CA . LEU A 1 216 ? 9.909 -15.392 -19.171 1.00 89.69 216 LEU A CA 1
ATOM 1779 C C . LEU A 1 216 ? 9.241 -16.442 -20.063 1.00 89.69 216 LEU A C 1
ATOM 1781 O O . LEU A 1 216 ? 8.384 -17.197 -19.602 1.00 89.69 216 LEU A O 1
ATOM 1785 N N . LYS A 1 217 ? 9.642 -16.497 -21.336 1.00 87.44 217 LYS A N 1
ATOM 1786 C CA . LYS A 1 217 ? 9.105 -17.458 -22.299 1.00 87.44 217 LYS A CA 1
ATOM 1787 C C . LYS A 1 217 ? 9.512 -18.891 -21.950 1.00 87.44 217 LYS A C 1
ATOM 1789 O O . LYS A 1 217 ? 8.680 -19.789 -22.051 1.00 87.44 217 LYS A O 1
ATOM 1794 N N . ASP A 1 218 ? 10.754 -19.089 -21.515 1.00 87.25 218 ASP A N 1
ATOM 1795 C CA . ASP A 1 218 ? 11.288 -20.391 -21.103 1.00 87.25 218 ASP A CA 1
ATOM 1796 C C . ASP A 1 218 ? 10.577 -20.909 -19.834 1.00 87.25 218 ASP A C 1
ATOM 1798 O O . ASP A 1 218 ? 10.354 -22.109 -19.694 1.00 87.25 218 ASP A O 1
ATOM 1802 N N . ASN A 1 219 ? 10.111 -20.005 -18.964 1.00 85.38 219 ASN A N 1
ATOM 1803 C CA . ASN A 1 219 ? 9.258 -20.319 -17.810 1.00 85.38 219 ASN A CA 1
ATOM 1804 C C . ASN A 1 219 ? 7.766 -20.523 -18.161 1.00 85.38 219 ASN A C 1
ATOM 1806 O O . ASN A 1 219 ? 6.939 -20.693 -17.266 1.00 85.38 219 ASN A O 1
ATOM 1810 N N . GLY A 1 220 ? 7.401 -20.513 -19.449 1.00 80.62 220 GLY A N 1
ATOM 1811 C CA . GLY A 1 220 ? 6.033 -20.756 -19.917 1.00 80.62 220 GLY A CA 1
ATOM 1812 C C . GLY A 1 220 ? 5.089 -19.558 -19.787 1.00 80.62 220 GLY A C 1
ATOM 1813 O O . GLY A 1 220 ? 3.877 -19.711 -19.948 1.00 80.62 220 GLY A O 1
ATOM 1814 N N . GLU A 1 221 ? 5.607 -18.361 -19.513 1.00 83.19 221 GLU A N 1
ATOM 1815 C CA . GLU A 1 221 ? 4.781 -17.166 -19.391 1.00 83.19 221 GLU A CA 1
ATOM 1816 C C . GLU A 1 221 ? 4.589 -16.449 -20.737 1.00 83.19 221 GLU A C 1
ATOM 1818 O O . GLU A 1 221 ? 5.534 -16.189 -21.486 1.00 83.19 221 GLU A O 1
ATOM 1823 N N . ALA A 1 222 ? 3.343 -16.081 -21.050 1.00 82.50 222 ALA A N 1
ATOM 1824 C CA . ALA A 1 222 ? 3.017 -15.370 -22.281 1.00 82.50 222 ALA A CA 1
ATOM 1825 C C . ALA A 1 222 ? 3.406 -13.881 -22.204 1.00 82.50 222 ALA A C 1
ATOM 1827 O O . ALA A 1 222 ? 3.084 -13.181 -21.242 1.00 82.50 222 ALA A O 1
ATOM 1828 N N . ILE A 1 223 ? 4.049 -13.374 -23.260 1.00 82.88 223 ILE A N 1
ATOM 1829 C CA . ILE A 1 223 ? 4.391 -11.952 -23.405 1.00 82.88 223 ILE A CA 1
ATOM 1830 C C . ILE A 1 223 ? 3.155 -11.208 -23.922 1.00 82.88 223 ILE A C 1
ATOM 1832 O O . ILE A 1 223 ? 2.925 -11.116 -25.128 1.00 82.88 223 ILE A O 1
ATOM 1836 N N . THR A 1 224 ? 2.345 -10.683 -23.003 1.00 87.00 224 THR A N 1
ATOM 1837 C CA . THR A 1 224 ? 1.072 -10.009 -23.311 1.00 87.00 224 THR A CA 1
ATOM 1838 C C . THR A 1 224 ? 1.006 -8.609 -22.681 1.00 87.00 224 THR A C 1
ATOM 1840 O O . THR A 1 224 ? 0.290 -8.397 -21.705 1.00 87.00 224 THR A O 1
ATOM 1843 N N . PRO A 1 225 ? 1.696 -7.602 -23.253 1.00 84.06 225 PRO A N 1
ATOM 1844 C CA . PRO A 1 225 ? 1.803 -6.264 -22.657 1.00 84.06 225 PRO A CA 1
ATOM 1845 C C . PRO A 1 225 ? 0.457 -5.574 -22.412 1.00 84.06 225 PRO A C 1
ATOM 1847 O O . PRO A 1 225 ? 0.282 -4.884 -21.413 1.00 84.06 225 PRO A O 1
ATOM 1850 N N . LYS A 1 226 ? -0.522 -5.790 -23.302 1.00 85.38 226 LYS A N 1
ATOM 1851 C CA . LYS A 1 226 ? -1.871 -5.221 -23.161 1.00 85.38 226 LYS A CA 1
ATOM 1852 C C . LYS A 1 226 ? -2.627 -5.792 -21.960 1.00 85.38 226 LYS A C 1
ATOM 1854 O O . LYS A 1 226 ? -3.324 -5.044 -21.289 1.00 85.38 226 LYS A O 1
ATOM 1859 N N . THR A 1 227 ? -2.500 -7.091 -21.683 1.00 85.88 227 THR A N 1
ATOM 1860 C CA . THR A 1 227 ? -3.183 -7.701 -20.532 1.00 85.88 227 THR A CA 1
ATOM 1861 C C . THR A 1 227 ? -2.493 -7.329 -19.227 1.00 85.88 227 THR A C 1
ATOM 1863 O O . THR A 1 227 ? -3.177 -7.103 -18.239 1.00 85.88 227 THR A O 1
ATOM 1866 N N . TRP A 1 228 ? -1.165 -7.170 -19.238 1.00 88.12 228 TRP A N 1
ATOM 1867 C CA . TRP A 1 228 ? -0.424 -6.646 -18.090 1.00 88.12 228 TRP A CA 1
ATOM 1868 C C . TRP A 1 228 ? -0.873 -5.231 -17.726 1.00 88.12 228 TRP A C 1
ATOM 1870 O O . TRP A 1 228 ? -1.076 -4.952 -16.553 1.00 88.12 228 TRP A O 1
ATOM 1880 N N . GLN A 1 229 ? -1.075 -4.361 -18.721 1.00 82.50 229 GLN A N 1
ATOM 1881 C CA . GLN A 1 229 ? -1.568 -3.003 -18.485 1.00 82.50 229 GLN A CA 1
ATOM 1882 C C . GLN A 1 229 ? -2.982 -3.008 -17.892 1.00 82.50 229 GLN A C 1
ATOM 1884 O O . GLN A 1 229 ? -3.219 -2.348 -16.890 1.00 82.50 229 GLN A O 1
ATOM 1889 N N . LEU A 1 230 ? -3.888 -3.811 -18.457 1.00 85.62 230 LEU A N 1
ATOM 1890 C CA . LEU A 1 230 ? -5.248 -3.951 -17.927 1.00 85.62 230 LEU A CA 1
ATOM 1891 C C . LEU A 1 230 ? -5.271 -4.469 -16.481 1.00 85.62 230 LEU A C 1
ATOM 1893 O O . LEU A 1 230 ? -6.132 -4.060 -15.714 1.00 85.62 230 LEU A O 1
ATOM 1897 N N . GLU A 1 231 ? -4.344 -5.354 -16.109 1.00 85.75 231 GLU A N 1
ATOM 1898 C CA . GLU A 1 231 ? -4.230 -5.881 -14.742 1.00 85.75 231 GLU A CA 1
ATOM 1899 C C . GLU A 1 231 ? -3.615 -4.860 -13.765 1.00 85.75 231 GLU A C 1
ATOM 1901 O O . GLU A 1 231 ? -3.918 -4.898 -12.579 1.00 85.75 231 GLU A O 1
ATOM 1906 N N . ILE A 1 232 ? -2.768 -3.941 -14.241 1.00 80.69 232 ILE A N 1
ATOM 1907 C CA . ILE A 1 232 ? -2.226 -2.841 -13.423 1.00 80.69 232 ILE A CA 1
ATOM 1908 C C . ILE A 1 232 ? -3.286 -1.760 -13.169 1.00 80.69 232 ILE A C 1
ATOM 1910 O O . ILE A 1 232 ? -3.275 -1.140 -12.108 1.00 80.69 232 ILE A O 1
ATOM 1914 N N . ASP A 1 233 ? -4.170 -1.523 -14.139 1.00 77.62 233 ASP A N 1
ATOM 1915 C CA . ASP A 1 233 ? -5.189 -0.468 -14.079 1.00 77.62 233 ASP A CA 1
ATOM 1916 C C . ASP A 1 233 ? -6.440 -0.859 -13.254 1.00 77.62 233 ASP A C 1
ATOM 1918 O O . ASP A 1 233 ? -7.331 -0.024 -13.077 1.00 77.62 233 ASP A O 1
ATOM 1922 N N . GLN A 1 234 ? -6.518 -2.105 -12.764 1.00 72.75 234 GLN A N 1
ATOM 1923 C CA . GLN A 1 234 ? -7.582 -2.632 -11.887 1.00 72.75 234 GLN A CA 1
ATOM 1924 C C . GLN A 1 234 ? -7.253 -2.478 -10.399 1.00 72.75 234 GLN A C 1
ATOM 1926 O O . GLN A 1 234 ? -8.195 -2.146 -9.641 1.00 72.75 234 GLN A O 1
#

pLDDT: mean 81.8, std 8.91, range [47.28, 92.06]

Foldseek 3Di:
DVVQVVCVVVVHPDDDDPDPCVVVVHPADDQDDCDDVSVVCVVVVHDDPSNVSRVVSVVVRVVVVVVVVVLVVLLVVLVVLVPDDPVPQQWPVRVLVVVCVVPVDPDPVVNVVVVVVSVVVVCVCVVQVNGGSVVVNVVSVVVVVVVVVVVVVVVVLVVLLVVLVVLLQLVVLQVVLVVLVVVLVVDDPVCNVVSCVVCVVSVVSNVVSVVVVVVCVVVVHDSDNPVSVVSNVD

Secondary structure (DSSP, 8-state):
-HHHHHHHHTT-------S-HHHHT---PPPPP--HHHHHHHHTT---HHHHHHHHHHHHHHHHHHHHHHHHHHHHHHHHHHTS-GGG---HHHHHHHHHHHT--SSHHHHHHHHHHHHHHHHHHHHTT--SHHHHHHHHHHHHHHHHHHHHHHHHHHHHHHHHHHHHHHHHHHHHHHHHHHHHTTS-HHHHHHHHHHTHHHHHHHHHHHHHHHHHHHTT----HHHHHHHH--

Sequence (234 aa):
ACTNRALESAGRPERIDHRSYRRQGIDKIPSVHLGPAASQMEKRGIRTDKGEVNRQIAADNKLLKEIKARITRLYRWSKAETEKPQTQQSSLTALWEAQQQLDAPRTRTGKIRALQESAALFSFLQANGIQSMQQLHEKITDMNSRYYDLRGKIVKAERRITTLTERREMWEQYNQYKSIHKQLAKVKPEKREQFEQRHSRELILYDAATRYLKDLKDNGEAITPKTWQLEIDQ

Radius of gyration: 29.41 Å; chains: 1; bounding box: 62×50×81 Å